Protein AF-A0A7J7PLS5-F1 (afdb_monomer_lite)

Sequence (201 aa):
MAAREERHALPLGRAGAALSVPSILVGKEYRGLTLLMQRGYVFPALETLVVAAAAVVLPSYEPGMAGPLRQQPVVRKALEVARLLSYVEAADGYS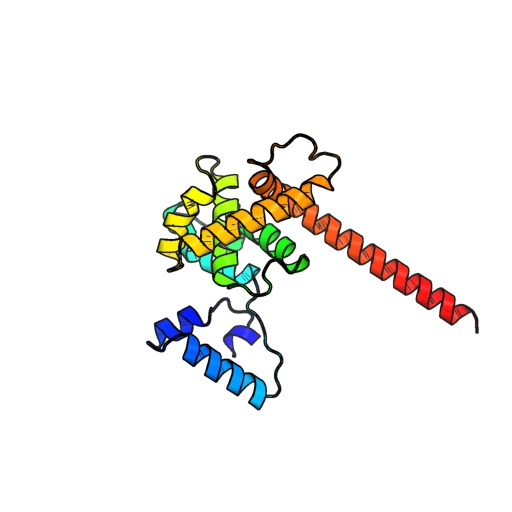PAVAAAAILCMCLSEQYKDAKPSTYAYQVAALLQHSRDAVQQHIHRYEVMLGGMLEMLPFAGGVGSSAAGVEGVRHAGVLVKLHELARAAEEAKKEQEQRLQHGRL

Structure (mmCIF, N/CA/C/O backbone):
data_AF-A0A7J7PLS5-F1
#
_entry.id   AF-A0A7J7PLS5-F1
#
loop_
_atom_site.group_PDB
_atom_site.id
_atom_site.type_symbol
_atom_site.label_atom_id
_atom_site.label_alt_id
_atom_site.label_comp_id
_atom_site.label_asym_id
_atom_site.label_entity_id
_atom_site.label_seq_id
_atom_site.pdbx_PDB_ins_code
_atom_site.Cartn_x
_atom_site.Cartn_y
_atom_site.Cartn_z
_atom_site.occupancy
_atom_site.B_iso_or_equiv
_atom_site.auth_seq_id
_atom_site.auth_comp_id
_atom_site.auth_asym_id
_atom_site.auth_atom_id
_atom_site.pdbx_PDB_model_num
ATOM 1 N N . MET A 1 1 ? -13.888 -2.716 -16.697 1.00 75.94 1 MET A N 1
ATOM 2 C CA . MET A 1 1 ? -15.203 -3.045 -16.109 1.00 75.94 1 MET A CA 1
ATOM 3 C C . MET A 1 1 ? -15.140 -4.432 -15.487 1.00 75.94 1 MET A C 1
ATOM 5 O O . MET A 1 1 ? -14.988 -4.476 -14.279 1.00 75.94 1 MET A O 1
ATOM 9 N N . ALA A 1 2 ? -15.059 -5.514 -16.273 1.00 81.38 2 ALA A N 1
ATOM 10 C CA . ALA A 1 2 ? -14.910 -6.890 -15.761 1.00 81.38 2 ALA A CA 1
ATOM 11 C C . ALA A 1 2 ? -13.768 -7.053 -14.736 1.00 81.38 2 ALA A C 1
ATOM 13 O O . ALA A 1 2 ? -13.986 -7.482 -13.611 1.00 81.38 2 ALA A O 1
ATOM 14 N N . ALA A 1 3 ? -12.574 -6.540 -15.054 1.00 80.69 3 ALA A N 1
ATOM 15 C CA . ALA A 1 3 ? -11.443 -6.539 -14.122 1.00 80.69 3 ALA A CA 1
ATOM 16 C C . ALA A 1 3 ? -11.749 -5.865 -12.763 1.00 80.69 3 ALA A C 1
ATOM 18 O O . ALA A 1 3 ? -11.145 -6.204 -11.758 1.00 80.69 3 ALA A O 1
ATOM 19 N N . ARG A 1 4 ? -12.671 -4.897 -12.687 1.00 77.56 4 ARG A N 1
ATOM 20 C CA . ARG A 1 4 ? -13.073 -4.294 -11.403 1.00 77.56 4 ARG A CA 1
ATOM 21 C C . ARG A 1 4 ? -14.054 -5.173 -10.636 1.00 77.56 4 ARG A C 1
ATOM 23 O O . ARG A 1 4 ? -13.949 -5.235 -9.417 1.00 77.56 4 ARG A O 1
ATOM 30 N N . GLU A 1 5 ? -14.948 -5.862 -11.335 1.00 77.50 5 GLU A N 1
ATOM 31 C CA . GLU A 1 5 ? -15.893 -6.816 -10.740 1.00 77.50 5 GLU A CA 1
ATOM 32 C C . GLU A 1 5 ? -15.153 -7.999 -10.111 1.00 77.50 5 GLU A C 1
ATOM 34 O O . GLU A 1 5 ? -15.438 -8.386 -8.982 1.00 77.50 5 GLU A O 1
ATOM 39 N N . GLU A 1 6 ? -14.107 -8.478 -10.780 1.00 79.94 6 GLU A N 1
ATOM 40 C CA . GLU A 1 6 ? -13.221 -9.534 -10.279 1.00 79.94 6 GLU A CA 1
ATOM 41 C C . GLU A 1 6 ? -12.206 -9.042 -9.231 1.00 79.94 6 GLU A C 1
ATOM 43 O O . GLU A 1 6 ? -11.309 -9.780 -8.828 1.00 79.94 6 GLU A O 1
ATOM 48 N N . ARG A 1 7 ? -12.317 -7.784 -8.777 1.00 72.12 7 ARG A N 1
ATOM 49 C CA . ARG A 1 7 ? -11.384 -7.146 -7.828 1.00 72.12 7 ARG A CA 1
ATOM 50 C C . ARG A 1 7 ? -9.921 -7.194 -8.294 1.00 72.12 7 ARG A C 1
ATOM 52 O O . ARG A 1 7 ? -8.999 -7.278 -7.486 1.00 72.12 7 ARG A O 1
ATOM 59 N N . HIS A 1 8 ? -9.694 -7.105 -9.601 1.00 76.38 8 HIS A N 1
ATOM 60 C CA . HIS A 1 8 ? -8.370 -7.104 -10.209 1.00 76.38 8 HIS A CA 1
ATOM 61 C C . HIS A 1 8 ? -7.685 -5.730 -10.101 1.00 76.38 8 HIS A C 1
ATOM 63 O O . HIS A 1 8 ? -8.286 -4.660 -10.267 1.00 76.38 8 HIS A O 1
ATOM 69 N N . ALA A 1 9 ? -6.365 -5.762 -9.917 1.00 73.94 9 ALA A N 1
ATOM 70 C CA . ALA A 1 9 ? -5.500 -4.607 -9.678 1.00 73.94 9 ALA A CA 1
ATOM 71 C C . ALA A 1 9 ? -5.151 -3.779 -10.927 1.00 73.94 9 ALA A C 1
ATOM 73 O O . ALA A 1 9 ? -4.095 -3.162 -10.960 1.00 73.94 9 ALA A O 1
ATOM 74 N N . LEU A 1 10 ? -5.954 -3.782 -11.994 1.00 80.06 10 LEU A N 1
ATOM 75 C CA . LEU A 1 10 ? -5.564 -3.102 -13.240 1.00 80.06 10 LEU A CA 1
ATOM 76 C C . LEU A 1 10 ? -5.810 -1.583 -13.132 1.00 80.06 10 LEU A C 1
ATOM 78 O O . LEU A 1 10 ? -6.976 -1.181 -13.135 1.00 80.06 10 LEU A O 1
ATOM 82 N N . PRO A 1 11 ? -4.801 -0.697 -13.032 1.00 79.69 11 PRO A N 1
ATOM 83 C CA . PRO A 1 11 ? -5.056 0.741 -13.054 1.00 79.69 11 PRO A CA 1
ATOM 84 C C . PRO A 1 11 ? -5.433 1.189 -14.474 1.00 79.69 11 PRO A C 1
ATOM 86 O O . PRO A 1 11 ? -4.911 0.665 -15.459 1.00 79.69 11 PRO A O 1
ATOM 89 N N . LEU A 1 12 ? -6.308 2.197 -14.587 1.00 82.19 12 LEU A N 1
ATOM 90 C CA . LEU A 1 12 ? -6.744 2.725 -15.891 1.00 82.19 12 LEU A CA 1
ATOM 91 C C . LEU A 1 12 ? -5.564 3.252 -16.722 1.00 82.19 12 LEU A C 1
ATOM 93 O O . LEU A 1 12 ? -5.560 3.103 -17.938 1.00 82.19 12 LEU A O 1
ATOM 97 N N . GLY A 1 13 ? -4.531 3.792 -16.065 1.00 79.44 13 GLY A N 1
ATOM 98 C CA . GLY A 1 13 ? -3.298 4.221 -16.727 1.00 79.44 13 GLY A CA 1
ATOM 99 C C . GLY A 1 13 ? -2.574 3.086 -17.457 1.00 79.44 13 GLY A C 1
ATOM 100 O O . GLY A 1 13 ? -2.183 3.266 -18.605 1.00 79.44 13 GLY A O 1
ATOM 101 N N . ARG A 1 14 ? -2.467 1.895 -16.845 1.00 79.31 14 ARG A N 1
ATOM 102 C CA . ARG A 1 14 ? -1.863 0.724 -17.511 1.00 79.31 14 ARG A CA 1
ATOM 103 C C . ARG A 1 14 ? -2.747 0.177 -18.623 1.00 79.31 14 ARG A C 1
ATOM 105 O O . ARG A 1 14 ? -2.221 -0.235 -19.648 1.00 79.31 14 ARG A O 1
ATOM 112 N N . ALA A 1 15 ? -4.068 0.195 -18.441 1.00 82.56 15 ALA A N 1
ATOM 113 C CA . ALA A 1 15 ? -4.996 -0.194 -19.501 1.00 82.56 15 ALA A CA 1
ATOM 114 C C . ALA A 1 15 ? -4.856 0.721 -20.731 1.00 82.56 15 ALA A C 1
ATOM 116 O O . ALA A 1 15 ? -4.784 0.228 -21.850 1.00 82.56 15 ALA A O 1
ATOM 117 N N . GLY A 1 16 ? -4.744 2.037 -20.519 1.00 84.50 16 GLY A N 1
ATOM 118 C CA . GLY A 1 16 ? -4.472 2.997 -21.591 1.00 84.50 16 GLY A CA 1
ATOM 119 C C . GLY A 1 16 ? -3.126 2.760 -22.264 1.00 84.50 16 GLY A C 1
ATOM 120 O O . GLY A 1 16 ? -3.078 2.652 -23.484 1.00 84.50 16 GLY A O 1
ATOM 121 N N . ALA A 1 17 ? -2.055 2.580 -21.486 1.00 84.31 17 ALA A N 1
ATOM 122 C CA . ALA A 1 17 ? -0.726 2.293 -22.026 1.00 84.31 17 ALA A CA 1
ATOM 123 C C . ALA A 1 17 ? -0.700 1.018 -22.891 1.00 84.31 17 ALA A C 1
ATOM 125 O O . ALA A 1 17 ? -0.167 1.045 -23.994 1.00 84.31 17 ALA A O 1
ATOM 126 N N . ALA A 1 18 ? -1.332 -0.069 -22.435 1.00 85.25 18 ALA A N 1
ATOM 127 C CA . ALA A 1 18 ? -1.417 -1.324 -23.188 1.00 85.25 18 ALA A CA 1
ATOM 128 C C . ALA A 1 18 ? -2.168 -1.178 -24.523 1.00 85.25 18 ALA A C 1
ATOM 130 O O . ALA A 1 18 ? -1.867 -1.881 -25.482 1.00 85.25 18 ALA A O 1
ATOM 131 N N . LEU A 1 19 ? -3.129 -0.254 -24.589 1.00 86.94 19 LEU A N 1
ATOM 132 C CA . LEU A 1 19 ? -3.909 0.040 -25.791 1.00 86.94 19 LEU A CA 1
ATOM 133 C C . LEU A 1 19 ? -3.337 1.209 -26.603 1.00 86.94 19 LEU A C 1
ATOM 135 O O . LEU A 1 19 ? -3.915 1.574 -27.621 1.00 86.94 19 LEU A O 1
ATOM 139 N N . SER A 1 20 ? -2.226 1.812 -26.165 1.00 90.12 20 SER A N 1
ATOM 140 C CA . SER A 1 20 ? -1.679 3.047 -26.746 1.00 90.12 20 SER A CA 1
ATOM 141 C C . SER A 1 20 ? -2.695 4.202 -26.791 1.00 90.12 20 SER A C 1
ATOM 143 O O . SER A 1 20 ? -2.666 5.049 -27.681 1.00 90.12 20 SER A O 1
ATOM 145 N N . VAL A 1 21 ? -3.596 4.254 -25.804 1.00 90.69 21 VAL A N 1
ATOM 146 C CA . VAL A 1 21 ? -4.619 5.295 -25.645 1.00 90.69 21 VAL A CA 1
ATOM 147 C C . VAL A 1 21 ? -4.290 6.164 -24.425 1.00 90.69 21 VAL A C 1
ATOM 149 O O . VAL A 1 21 ? -3.991 5.629 -23.352 1.00 90.69 21 VAL A O 1
ATOM 152 N N . PRO A 1 22 ? -4.402 7.503 -24.526 1.00 87.19 22 PRO A N 1
ATOM 153 C CA . PRO A 1 22 ? -4.279 8.392 -23.377 1.00 87.19 22 PRO A CA 1
ATOM 154 C C . PRO A 1 22 ? -5.201 7.985 -22.219 1.00 87.19 22 PRO A C 1
ATOM 156 O O . PRO A 1 22 ? -6.410 7.813 -22.389 1.00 87.19 22 PRO A O 1
ATOM 159 N N . SER A 1 23 ? -4.646 7.890 -21.010 1.00 83.69 23 SER A N 1
ATOM 160 C CA . SER A 1 23 ? -5.364 7.444 -19.805 1.00 83.69 23 SER A CA 1
ATOM 161 C C . SER A 1 23 ? -6.600 8.291 -19.473 1.00 83.69 23 SER A C 1
ATOM 163 O O . SER A 1 23 ? -7.588 7.767 -18.961 1.00 83.69 23 SER A O 1
ATOM 165 N N . ILE A 1 24 ? -6.574 9.582 -19.813 1.00 86.62 24 ILE A N 1
ATOM 166 C CA . ILE A 1 24 ? -7.704 10.510 -19.661 1.00 86.62 24 ILE A CA 1
ATOM 167 C C . ILE A 1 24 ? -8.893 10.083 -20.526 1.00 86.62 24 ILE A C 1
ATOM 169 O O . ILE A 1 24 ? -10.029 10.109 -20.054 1.00 86.62 24 ILE A O 1
ATOM 173 N N . LEU A 1 25 ? -8.646 9.651 -21.766 1.00 88.44 25 LEU A N 1
ATOM 174 C CA . LEU A 1 25 ? -9.705 9.172 -22.655 1.00 88.44 25 LEU A CA 1
ATOM 175 C C . LEU A 1 25 ? -10.285 7.861 -22.135 1.00 88.44 25 LEU A C 1
ATOM 177 O O . LEU A 1 25 ? -11.500 7.733 -22.038 1.00 88.44 25 LEU A O 1
ATOM 181 N N . VAL A 1 26 ? -9.432 6.939 -21.679 1.00 87.81 26 VAL A N 1
ATOM 182 C CA . VAL A 1 26 ? -9.889 5.701 -21.029 1.00 87.81 26 VAL A CA 1
ATOM 183 C C . VAL A 1 26 ? -10.767 6.010 -19.814 1.00 87.81 26 VAL A C 1
ATOM 185 O O . VAL A 1 26 ? -11.811 5.390 -19.640 1.00 87.81 26 VAL A O 1
ATOM 188 N N . GLY A 1 27 ? -10.386 6.989 -18.989 1.00 86.75 27 GLY A N 1
ATOM 189 C CA . GLY A 1 27 ? -11.183 7.430 -17.843 1.00 86.75 27 GLY A CA 1
ATOM 190 C C . GLY A 1 27 ? -12.524 8.051 -18.240 1.00 86.75 27 GLY A C 1
ATOM 191 O O . GLY A 1 27 ? -13.544 7.749 -17.618 1.00 86.75 27 GLY A O 1
ATOM 192 N N . LYS A 1 28 ? -12.542 8.877 -19.293 1.00 89.56 28 LYS A N 1
ATOM 193 C CA . LYS A 1 28 ? -13.763 9.483 -19.841 1.00 89.56 28 LYS A CA 1
ATOM 194 C C . LYS A 1 28 ? -14.740 8.413 -20.329 1.00 89.56 28 LYS A C 1
ATOM 196 O O . LYS A 1 28 ? -15.891 8.415 -19.898 1.00 89.56 28 LYS A O 1
ATOM 201 N N . GLU A 1 29 ? -14.272 7.480 -21.154 1.00 89.75 29 GLU A N 1
ATOM 202 C CA . GLU A 1 29 ? -15.106 6.397 -21.687 1.00 89.75 29 GLU A CA 1
ATOM 203 C C . GLU A 1 29 ? -15.556 5.437 -20.582 1.00 89.75 29 GLU A C 1
ATOM 205 O O . GLU A 1 29 ? -16.716 5.033 -20.532 1.00 89.75 29 GLU A O 1
ATOM 210 N N . TYR A 1 30 ? -14.681 5.139 -19.618 1.00 87.12 30 TYR A N 1
ATOM 211 C CA . TYR A 1 30 ? -15.037 4.333 -18.453 1.00 87.12 30 TYR A CA 1
ATOM 212 C C . TYR A 1 30 ? -16.154 4.981 -17.626 1.00 87.12 30 TYR A C 1
ATOM 214 O O . TYR A 1 30 ? -17.111 4.306 -17.238 1.00 87.12 30 TYR A O 1
ATOM 222 N N . ARG A 1 31 ? -16.072 6.295 -17.383 1.00 86.00 31 ARG A N 1
ATOM 223 C CA . ARG A 1 31 ? -17.130 7.051 -16.702 1.00 86.00 31 ARG A CA 1
ATOM 224 C C . ARG A 1 31 ? -18.428 7.035 -17.508 1.00 86.00 31 ARG A C 1
ATOM 226 O O . ARG A 1 31 ? -19.480 6.791 -16.925 1.00 86.00 31 ARG A O 1
ATOM 233 N N . GLY A 1 32 ? -18.354 7.261 -18.821 1.00 87.19 32 GLY A N 1
ATOM 234 C CA . GLY A 1 32 ? -19.511 7.208 -19.717 1.00 87.19 32 GLY A CA 1
ATOM 235 C C . GLY A 1 32 ? -20.230 5.860 -19.649 1.00 87.19 32 GLY A C 1
ATOM 236 O O . GLY A 1 32 ? -21.428 5.811 -19.389 1.00 87.19 32 GLY A O 1
ATOM 237 N N . LEU A 1 33 ? -19.482 4.761 -19.766 1.00 87.31 33 LEU A N 1
ATOM 238 C CA . LEU A 1 33 ? -20.014 3.399 -19.657 1.00 87.31 33 LEU A CA 1
ATOM 239 C C . LEU A 1 33 ? -20.622 3.108 -18.281 1.00 87.31 33 LEU A C 1
ATOM 241 O O . LEU A 1 33 ? -21.676 2.486 -18.192 1.00 87.31 33 LEU A O 1
ATOM 245 N N . THR A 1 34 ? -19.983 3.574 -17.207 1.00 86.56 34 THR A N 1
ATOM 246 C CA . THR A 1 34 ? -20.481 3.381 -15.836 1.00 86.56 34 THR A CA 1
ATOM 247 C C . THR A 1 34 ? -21.844 4.056 -15.640 1.00 86.56 34 THR A C 1
ATOM 249 O O . THR A 1 34 ? -22.752 3.447 -15.076 1.00 86.56 34 THR A O 1
ATOM 252 N N . LEU A 1 35 ? -22.010 5.275 -16.171 1.00 87.88 35 LEU A N 1
ATOM 253 C CA . LEU A 1 35 ? -23.279 6.009 -16.146 1.00 87.88 35 LEU A CA 1
ATOM 254 C C . LEU A 1 35 ? -24.352 5.337 -17.010 1.00 87.88 35 LEU A C 1
ATOM 256 O O . LEU A 1 35 ? -25.476 5.158 -16.549 1.00 87.88 35 LEU A O 1
ATOM 260 N N . LEU A 1 36 ? -24.002 4.925 -18.232 1.00 91.56 36 LEU A N 1
ATOM 261 C CA . LEU A 1 36 ? -24.925 4.245 -19.148 1.00 91.56 36 LEU A CA 1
ATOM 262 C C . LEU A 1 36 ? -25.452 2.929 -18.569 1.00 91.56 36 LEU A C 1
ATOM 264 O O . LEU A 1 36 ? -26.622 2.605 -18.731 1.00 91.56 36 LEU A O 1
ATOM 268 N N . MET A 1 37 ? -24.598 2.187 -17.866 1.00 88.50 37 MET A N 1
ATOM 269 C CA . MET A 1 37 ? -24.966 0.917 -17.241 1.00 88.50 37 MET A CA 1
ATOM 270 C C . MET A 1 37 ? -25.618 1.082 -15.859 1.00 88.50 37 MET A C 1
ATOM 272 O O . MET A 1 37 ? -25.912 0.072 -15.227 1.00 88.50 37 MET A O 1
ATOM 276 N N . GLN A 1 38 ? -25.814 2.319 -15.375 1.00 85.50 38 GLN A N 1
ATOM 277 C CA . GLN A 1 38 ? -26.314 2.631 -14.026 1.00 85.50 38 GLN A CA 1
ATOM 278 C C . GLN A 1 38 ? -25.550 1.899 -12.913 1.00 85.50 38 GLN A C 1
ATOM 280 O O . GLN A 1 38 ? -26.117 1.443 -11.921 1.00 85.50 38 GLN A O 1
ATOM 285 N N . ARG A 1 39 ? -24.235 1.755 -13.084 1.00 80.12 39 ARG A N 1
ATOM 286 C CA . ARG A 1 39 ? -23.383 1.055 -12.123 1.00 80.12 39 ARG A CA 1
ATOM 287 C C . ARG A 1 39 ? -22.697 2.046 -11.196 1.00 80.12 39 ARG A C 1
ATOM 289 O O . ARG A 1 39 ? -22.332 3.147 -11.598 1.00 80.12 39 ARG A O 1
ATOM 296 N N . GLY A 1 40 ? -22.483 1.630 -9.951 1.00 74.19 40 GLY A N 1
ATOM 297 C CA . GLY A 1 40 ? -21.609 2.352 -9.033 1.00 74.19 40 GLY A CA 1
ATOM 298 C C . GLY A 1 40 ? -20.165 2.328 -9.534 1.00 74.19 40 GLY A C 1
ATOM 299 O O . GLY A 1 40 ? -19.700 1.326 -10.085 1.00 74.19 40 GLY A O 1
ATOM 300 N N . TYR A 1 41 ? -19.441 3.428 -9.340 1.00 71.50 41 TYR A N 1
ATOM 301 C CA . TYR A 1 41 ? -18.015 3.455 -9.636 1.00 71.50 41 TYR A CA 1
ATOM 302 C C . TYR A 1 41 ? -17.266 2.578 -8.625 1.00 71.50 41 TYR A C 1
ATOM 304 O O . TYR A 1 41 ? -17.243 2.869 -7.432 1.00 71.50 41 TYR A O 1
ATOM 312 N N . VAL A 1 42 ? -16.634 1.506 -9.106 1.00 74.00 42 VAL A N 1
ATOM 313 C CA . VAL A 1 42 ? -15.821 0.614 -8.270 1.00 74.00 42 VAL A CA 1
ATOM 314 C C . VAL A 1 42 ? -14.355 1.033 -8.354 1.00 74.00 42 VAL A C 1
ATOM 316 O O . VAL A 1 42 ? -13.705 0.888 -9.397 1.00 74.00 42 VAL A O 1
ATOM 319 N N . PHE A 1 43 ? -13.822 1.547 -7.247 1.00 72.81 43 PHE A N 1
ATOM 320 C CA . PHE A 1 43 ? -12.395 1.825 -7.110 1.00 72.81 43 PHE A CA 1
ATOM 321 C C . PHE A 1 43 ? -11.605 0.509 -7.013 1.00 72.81 43 PHE A C 1
ATOM 323 O O . PHE A 1 43 ? -12.089 -0.460 -6.423 1.00 72.81 43 PHE A O 1
ATOM 330 N N . PRO A 1 44 ? -10.389 0.431 -7.586 1.00 75.94 44 PRO A N 1
ATOM 331 C CA . PRO A 1 44 ? -9.501 -0.685 -7.286 1.00 75.94 44 PRO A CA 1
ATOM 332 C C . PRO A 1 44 ? -9.201 -0.712 -5.786 1.00 75.94 44 PRO A C 1
ATOM 334 O O . PRO A 1 44 ? -8.815 0.312 -5.223 1.00 75.94 44 PRO A O 1
ATOM 337 N N . ALA A 1 45 ? -9.326 -1.880 -5.159 1.00 80.25 45 ALA A N 1
ATOM 338 C CA . ALA A 1 45 ? -8.917 -2.041 -3.772 1.00 80.25 45 ALA A CA 1
ATOM 339 C C . ALA A 1 45 ? -7.406 -1.793 -3.645 1.00 80.25 45 ALA A C 1
ATOM 341 O O . ALA A 1 45 ? -6.600 -2.338 -4.410 1.00 80.25 45 ALA A O 1
ATOM 342 N N . LEU A 1 46 ? -7.029 -0.964 -2.670 1.00 86.06 46 LEU A N 1
ATOM 343 C CA . LEU A 1 46 ? -5.641 -0.563 -2.437 1.00 86.06 46 LEU A CA 1
ATOM 344 C C . LEU A 1 46 ? -4.744 -1.777 -2.170 1.00 86.06 46 LEU A C 1
ATOM 346 O O . LEU A 1 46 ? -3.646 -1.866 -2.710 1.00 86.06 46 LEU A O 1
ATOM 350 N N . GLU A 1 47 ? -5.259 -2.761 -1.433 1.00 88.25 47 GLU A N 1
ATOM 351 C CA . GLU A 1 47 ? -4.604 -4.047 -1.187 1.00 88.25 47 GLU A CA 1
ATOM 352 C C . GLU A 1 47 ? -4.193 -4.757 -2.484 1.00 88.25 47 GLU A C 1
ATOM 354 O O . GLU A 1 47 ? -3.069 -5.241 -2.617 1.00 88.25 47 GLU A O 1
ATOM 359 N N . THR A 1 48 ? -5.082 -4.805 -3.479 1.00 87.69 48 THR A N 1
ATOM 360 C CA . THR A 1 48 ? -4.789 -5.487 -4.743 1.00 87.69 48 THR A CA 1
ATOM 361 C C . THR A 1 48 ? -3.727 -4.731 -5.538 1.00 87.69 48 THR A C 1
ATOM 363 O O . THR A 1 48 ? -2.860 -5.352 -6.152 1.00 87.69 48 THR A O 1
ATOM 366 N N . LEU A 1 49 ? -3.754 -3.395 -5.495 1.00 89.31 49 LEU A N 1
ATOM 367 C CA . LEU A 1 49 ? -2.733 -2.553 -6.121 1.00 89.31 49 LEU A CA 1
ATOM 368 C C . LEU A 1 49 ? -1.366 -2.705 -5.451 1.00 89.31 49 LEU A C 1
ATOM 370 O O . LEU A 1 49 ? -0.365 -2.769 -6.158 1.00 89.31 49 LEU A O 1
ATOM 374 N N . VAL A 1 50 ? -1.320 -2.832 -4.123 1.00 92.38 50 VAL A N 1
ATOM 375 C CA . VAL A 1 50 ? -0.088 -3.122 -3.375 1.00 92.38 50 VAL A CA 1
ATOM 376 C C . VAL A 1 50 ? 0.513 -4.451 -3.818 1.00 92.38 50 VAL A C 1
ATOM 378 O O . VAL A 1 50 ? 1.699 -4.507 -4.124 1.00 92.38 50 VAL A O 1
ATOM 381 N N . VAL A 1 51 ? -0.298 -5.506 -3.936 1.00 91.81 51 VAL A N 1
ATOM 382 C CA . VAL A 1 51 ? 0.178 -6.817 -4.415 1.00 91.81 51 VAL A CA 1
ATOM 383 C C . VAL A 1 51 ? 0.711 -6.720 -5.848 1.00 91.81 51 VAL A C 1
ATOM 385 O O . VAL A 1 51 ? 1.778 -7.250 -6.146 1.00 91.81 51 VAL A O 1
ATOM 388 N N . ALA A 1 52 ? 0.009 -6.014 -6.736 1.00 89.31 52 ALA A N 1
ATOM 389 C CA . ALA A 1 52 ? 0.447 -5.841 -8.120 1.00 89.31 52 ALA A CA 1
ATOM 390 C C . ALA A 1 52 ? 1.721 -4.994 -8.250 1.00 89.31 52 ALA A C 1
ATOM 392 O O . ALA A 1 52 ? 2.539 -5.247 -9.132 1.00 89.31 52 ALA A O 1
ATOM 393 N N . ALA A 1 53 ? 1.900 -3.995 -7.387 1.00 91.44 53 ALA A N 1
ATOM 394 C CA . ALA A 1 53 ? 3.118 -3.202 -7.338 1.00 91.44 53 ALA A CA 1
ATOM 395 C C . ALA A 1 53 ? 4.286 -4.020 -6.759 1.00 91.44 53 ALA A C 1
ATOM 397 O O . ALA A 1 53 ? 5.372 -4.028 -7.334 1.00 91.44 53 ALA A O 1
ATOM 398 N N . ALA A 1 54 ? 4.047 -4.799 -5.701 1.00 92.00 54 ALA A N 1
ATOM 399 C CA . ALA A 1 54 ? 5.044 -5.677 -5.093 1.00 92.00 54 ALA A CA 1
ATOM 400 C C . ALA A 1 54 ? 5.569 -6.733 -6.074 1.00 92.00 54 ALA A C 1
ATOM 402 O O . ALA A 1 54 ? 6.764 -7.005 -6.087 1.00 92.00 54 ALA A O 1
ATOM 403 N N . ALA A 1 55 ? 4.703 -7.273 -6.938 1.00 90.75 55 ALA A N 1
ATOM 404 C CA . ALA A 1 55 ? 5.089 -8.229 -7.977 1.00 90.75 55 ALA A CA 1
ATOM 405 C C . ALA A 1 55 ? 6.144 -7.673 -8.949 1.00 90.75 55 ALA A C 1
ATOM 407 O O . ALA A 1 55 ? 6.943 -8.433 -9.484 1.00 90.75 55 ALA A O 1
ATOM 408 N N . VAL A 1 56 ? 6.137 -6.357 -9.185 1.00 90.94 56 VAL A N 1
ATOM 409 C CA . VAL A 1 56 ? 7.104 -5.681 -10.063 1.00 90.94 56 VAL A CA 1
ATOM 410 C C . VAL A 1 56 ? 8.355 -5.268 -9.290 1.00 90.94 56 VAL A C 1
ATOM 412 O O . VAL A 1 56 ? 9.458 -5.344 -9.817 1.00 90.94 56 VAL A O 1
ATOM 415 N N . VAL A 1 57 ? 8.181 -4.820 -8.047 1.00 92.25 57 VAL A N 1
ATOM 416 C CA . VAL A 1 57 ? 9.236 -4.185 -7.250 1.00 92.25 57 VAL A CA 1
ATOM 417 C C . VAL A 1 57 ? 10.117 -5.210 -6.534 1.00 92.25 57 VAL A C 1
ATOM 419 O O . VAL A 1 57 ? 11.338 -5.109 -6.589 1.00 92.25 57 VAL A O 1
ATOM 422 N N . LEU A 1 58 ? 9.525 -6.210 -5.876 1.00 90.44 58 LEU A N 1
ATOM 423 C CA . LEU A 1 58 ? 10.264 -7.139 -5.014 1.00 90.44 58 LEU A CA 1
ATOM 424 C C . LEU A 1 58 ? 11.321 -7.988 -5.727 1.00 90.44 58 LEU A C 1
ATOM 426 O O . LEU A 1 58 ? 12.370 -8.184 -5.119 1.00 90.44 58 LEU A O 1
ATOM 430 N N . PRO A 1 59 ? 11.153 -8.424 -6.991 1.00 90.19 59 PRO A N 1
ATOM 431 C CA . PRO A 1 59 ? 12.220 -9.134 -7.698 1.00 90.19 59 PRO A CA 1
ATOM 432 C C . PRO A 1 59 ? 13.546 -8.361 -7.787 1.00 90.19 59 PRO A C 1
ATOM 434 O O . PRO A 1 59 ? 14.598 -8.982 -7.912 1.00 90.19 59 PRO A O 1
ATOM 437 N N . SER A 1 60 ? 13.517 -7.024 -7.715 1.00 88.38 60 SER A N 1
ATOM 438 C CA . SER A 1 60 ? 14.726 -6.189 -7.705 1.00 88.38 60 SER A CA 1
ATOM 439 C C . SER A 1 60 ? 15.429 -6.127 -6.343 1.00 88.38 60 SER A C 1
ATOM 441 O O . SER A 1 60 ? 16.614 -5.810 -6.308 1.00 88.38 60 SER A O 1
ATOM 443 N N . TYR A 1 61 ? 14.728 -6.422 -5.244 1.00 85.56 61 TYR A N 1
ATOM 444 C CA . TYR A 1 61 ? 15.271 -6.387 -3.876 1.00 85.56 61 TYR A CA 1
ATOM 445 C C . TYR A 1 61 ? 15.555 -7.790 -3.323 1.00 85.56 61 TYR A C 1
ATOM 447 O O . TYR A 1 61 ? 16.516 -7.980 -2.585 1.00 85.56 61 TYR A O 1
ATOM 455 N N . GLU A 1 62 ? 14.758 -8.783 -3.718 1.00 85.31 62 GLU A N 1
ATOM 456 C CA . GLU A 1 62 ? 14.884 -10.186 -3.312 1.00 85.31 62 GLU A CA 1
ATOM 457 C C . GLU A 1 62 ? 14.920 -11.095 -4.550 1.00 85.31 62 GLU A C 1
ATOM 459 O O . GLU A 1 62 ? 13.931 -11.765 -4.881 1.00 85.31 62 GLU A O 1
ATOM 464 N N . PRO A 1 63 ? 16.055 -11.130 -5.275 1.00 77.88 63 PRO A N 1
ATOM 465 C CA . PRO A 1 63 ? 16.213 -12.036 -6.400 1.00 77.88 63 PRO A CA 1
ATOM 466 C C . PRO A 1 63 ? 16.195 -13.486 -5.893 1.00 77.88 63 PRO A C 1
ATOM 468 O O . PRO A 1 63 ? 16.979 -13.865 -5.027 1.00 77.88 63 PRO A O 1
ATOM 471 N N . GLY A 1 64 ? 15.291 -14.307 -6.431 1.00 76.00 64 GLY A N 1
ATOM 472 C CA . GLY A 1 64 ? 15.140 -15.710 -6.018 1.00 76.00 64 GLY A CA 1
ATOM 473 C C . GLY A 1 64 ? 14.111 -15.953 -4.912 1.00 76.00 64 GLY A C 1
ATOM 474 O O . GLY A 1 64 ? 14.080 -17.041 -4.340 1.00 76.00 64 GLY A O 1
ATOM 475 N N . MET A 1 65 ? 13.250 -14.972 -4.630 1.00 78.31 65 MET A N 1
ATOM 476 C CA . MET A 1 65 ? 12.081 -15.149 -3.771 1.00 78.31 65 MET A CA 1
ATOM 477 C C . MET A 1 65 ? 11.292 -16.420 -4.139 1.00 78.31 65 MET A C 1
ATOM 479 O O . MET A 1 65 ? 10.828 -16.581 -5.269 1.00 78.31 65 MET A O 1
ATOM 483 N N . ALA A 1 66 ? 11.096 -17.296 -3.152 1.00 72.25 66 ALA A N 1
ATOM 484 C CA . ALA A 1 66 ? 10.270 -18.491 -3.265 1.00 72.25 66 ALA A CA 1
ATOM 485 C C . ALA A 1 66 ? 8.954 -18.322 -2.488 1.00 72.25 66 ALA A C 1
ATOM 487 O O . ALA A 1 66 ? 8.911 -17.700 -1.425 1.00 72.25 66 ALA A O 1
ATOM 488 N N . GLY A 1 67 ? 7.880 -18.916 -3.007 1.00 81.94 67 GLY A N 1
ATOM 489 C CA . GLY A 1 67 ? 6.570 -18.943 -2.357 1.00 81.94 67 GLY A CA 1
ATOM 490 C C . GLY A 1 67 ? 5.618 -17.804 -2.755 1.00 81.94 67 GLY A C 1
ATOM 491 O O . GLY A 1 67 ? 5.939 -16.963 -3.597 1.00 81.94 67 GLY A O 1
ATOM 492 N N . PRO A 1 68 ? 4.396 -17.787 -2.192 1.00 87.12 68 PRO A N 1
ATOM 493 C CA . PRO A 1 68 ? 3.354 -16.849 -2.592 1.00 87.12 68 PRO A CA 1
ATOM 494 C C . PRO A 1 68 ? 3.703 -15.406 -2.214 1.00 87.12 68 PRO A C 1
ATOM 496 O O . PRO A 1 68 ? 3.969 -15.109 -1.05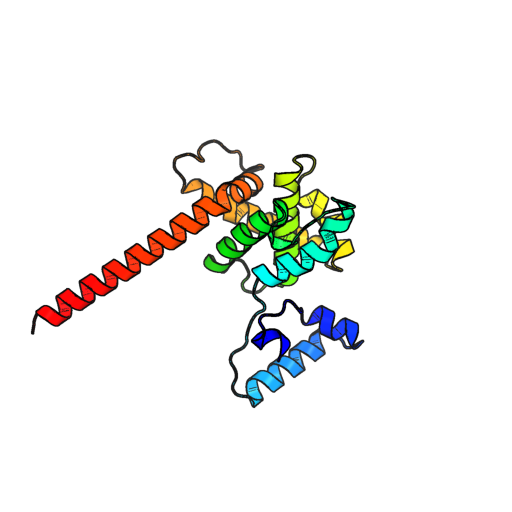3 1.00 87.12 68 PRO A O 1
ATOM 499 N N . LEU A 1 69 ? 3.577 -14.478 -3.166 1.00 87.75 69 LEU A N 1
ATOM 500 C CA . LEU A 1 69 ? 3.881 -13.053 -2.975 1.00 87.75 69 LEU A CA 1
ATOM 501 C C . LEU A 1 69 ? 3.182 -12.433 -1.751 1.00 87.75 69 LEU A C 1
ATOM 503 O O . LEU A 1 69 ? 3.771 -11.646 -1.022 1.00 87.75 69 LEU A O 1
ATOM 507 N N . ARG A 1 70 ? 1.929 -12.819 -1.482 1.00 87.81 70 ARG A N 1
ATOM 508 C CA . ARG A 1 70 ? 1.157 -12.321 -0.328 1.00 87.81 70 ARG A CA 1
ATOM 509 C C . ARG A 1 70 ? 1.703 -12.762 1.029 1.00 87.81 70 ARG A C 1
ATOM 511 O O . ARG A 1 70 ? 1.325 -12.173 2.033 1.00 87.81 70 ARG A O 1
ATOM 518 N N . GLN A 1 71 ? 2.521 -13.810 1.077 1.00 88.69 71 GLN A N 1
ATOM 519 C CA . GLN A 1 71 ? 3.109 -14.310 2.320 1.00 88.69 71 GLN A CA 1
ATOM 520 C C . GLN A 1 71 ? 4.424 -13.609 2.662 1.00 88.69 71 GLN A C 1
ATOM 522 O O . GLN A 1 71 ? 4.889 -13.728 3.795 1.00 88.69 71 GLN A O 1
ATOM 527 N N . GLN A 1 72 ? 4.979 -12.843 1.721 1.00 90.25 72 GLN A N 1
ATOM 528 C CA . GLN A 1 72 ? 6.225 -12.123 1.922 1.00 90.25 72 GLN A CA 1
ATOM 529 C C . GLN A 1 72 ? 6.073 -11.069 3.023 1.00 90.25 72 GLN A C 1
ATOM 531 O O . GLN A 1 72 ? 5.054 -10.366 3.032 1.00 90.25 72 GLN A O 1
ATOM 536 N N . PRO A 1 73 ? 7.052 -10.923 3.936 1.00 89.69 73 PRO A N 1
ATOM 537 C CA . PRO A 1 73 ? 6.949 -10.020 5.084 1.00 89.69 73 PRO A CA 1
ATOM 538 C C . PRO A 1 73 ? 6.570 -8.588 4.692 1.00 89.69 73 PRO A C 1
ATOM 540 O O . PRO A 1 73 ? 5.595 -8.045 5.217 1.00 89.69 73 PRO A O 1
ATOM 543 N N . VAL A 1 74 ? 7.257 -8.032 3.687 1.00 91.44 74 VAL A N 1
ATOM 544 C CA . VAL A 1 74 ? 7.001 -6.682 3.157 1.00 91.44 74 VAL A CA 1
ATOM 545 C C . VAL A 1 74 ? 5.571 -6.553 2.637 1.00 91.44 74 VAL A C 1
ATOM 547 O O . VAL A 1 74 ? 4.895 -5.567 2.915 1.00 91.44 74 VAL A O 1
ATOM 550 N N . VAL A 1 75 ? 5.077 -7.557 1.907 1.00 92.81 75 VAL A N 1
ATOM 551 C CA . VAL A 1 75 ? 3.732 -7.527 1.310 1.00 92.81 75 VAL A CA 1
ATOM 552 C C . VAL A 1 75 ? 2.660 -7.661 2.378 1.00 92.81 75 VAL A C 1
ATOM 554 O O . VAL A 1 75 ? 1.684 -6.919 2.347 1.00 92.81 75 VAL A O 1
ATOM 557 N N . ARG A 1 76 ? 2.836 -8.558 3.354 1.00 93.12 76 ARG A N 1
ATOM 558 C CA . ARG A 1 76 ? 1.906 -8.694 4.485 1.00 93.12 76 ARG A CA 1
ATOM 559 C C . ARG A 1 76 ? 1.780 -7.383 5.248 1.00 93.12 76 ARG A C 1
ATOM 561 O O . ARG A 1 76 ? 0.668 -6.943 5.521 1.00 93.12 76 ARG A O 1
ATOM 568 N N . LYS A 1 77 ? 2.913 -6.742 5.533 1.00 93.00 77 LYS A N 1
ATOM 569 C CA . LYS A 1 77 ? 2.950 -5.448 6.210 1.00 93.00 77 LYS A CA 1
ATOM 570 C C . LYS A 1 77 ? 2.291 -4.351 5.371 1.00 93.00 77 LYS A C 1
ATOM 572 O O . LYS A 1 77 ? 1.447 -3.615 5.872 1.00 93.00 77 LYS A O 1
ATOM 577 N N . ALA A 1 78 ? 2.588 -4.301 4.075 1.00 93.69 78 ALA A N 1
ATOM 578 C CA . ALA A 1 78 ? 1.976 -3.351 3.153 1.00 93.69 78 ALA A CA 1
ATOM 579 C C . ALA A 1 78 ? 0.454 -3.537 3.031 1.00 93.69 78 ALA A C 1
ATOM 581 O O . ALA A 1 78 ? -0.269 -2.554 2.887 1.00 93.69 78 ALA A O 1
ATOM 582 N N . LEU A 1 79 ? -0.050 -4.770 3.135 1.00 93.25 79 LEU A N 1
ATOM 583 C CA . LEU A 1 79 ? -1.486 -5.053 3.190 1.00 93.25 79 LEU A CA 1
ATOM 584 C C . LEU A 1 79 ? -2.127 -4.538 4.485 1.00 93.25 79 LEU A C 1
ATOM 586 O O . LEU A 1 79 ? -3.194 -3.934 4.420 1.00 93.25 79 LEU A O 1
ATOM 590 N N . GLU A 1 80 ? -1.478 -4.710 5.641 1.00 91.56 80 GLU A N 1
ATOM 591 C CA . GLU A 1 80 ? -1.948 -4.134 6.913 1.00 91.56 80 GLU A CA 1
ATOM 592 C C . GLU A 1 80 ? -2.049 -2.604 6.826 1.00 91.56 80 GLU A C 1
ATOM 594 O O . GLU A 1 80 ? -3.071 -2.026 7.196 1.00 91.56 80 GLU A O 1
ATOM 599 N N . VAL A 1 81 ? -1.022 -1.952 6.271 1.00 91.06 81 VAL A N 1
ATOM 600 C CA . VAL A 1 81 ? -0.995 -0.494 6.076 1.00 91.06 81 VAL A CA 1
ATOM 601 C C . VAL A 1 81 ? -2.055 -0.048 5.068 1.00 91.06 81 VAL A C 1
ATOM 603 O O . VAL A 1 81 ? -2.770 0.918 5.319 1.00 91.06 81 VAL A O 1
ATOM 606 N N . ALA A 1 82 ? -2.207 -0.753 3.944 1.00 90.56 82 ALA A N 1
ATOM 607 C CA . ALA A 1 82 ? -3.237 -0.450 2.951 1.00 90.56 82 ALA A CA 1
ATOM 608 C C . ALA A 1 82 ? -4.645 -0.534 3.545 1.00 90.56 82 ALA A C 1
ATOM 610 O O . ALA A 1 82 ? -5.482 0.327 3.275 1.00 90.56 82 ALA A O 1
ATOM 611 N N . ARG A 1 83 ? -4.893 -1.542 4.385 1.00 88.94 83 ARG A N 1
ATOM 612 C CA . ARG A 1 83 ? -6.165 -1.720 5.079 1.00 88.94 83 ARG A CA 1
ATOM 613 C C . ARG A 1 83 ? -6.422 -0.590 6.069 1.00 88.94 83 ARG A C 1
ATOM 615 O O . ARG A 1 83 ? -7.492 0.008 6.037 1.00 88.94 83 ARG A O 1
ATOM 622 N N . LEU A 1 84 ? -5.420 -0.226 6.868 1.00 86.88 84 LEU A N 1
ATOM 623 C CA . LEU A 1 84 ? -5.504 0.909 7.788 1.00 86.88 84 LEU A CA 1
ATOM 624 C C . LEU A 1 84 ? -5.826 2.220 7.058 1.00 86.88 84 LEU A C 1
ATOM 626 O O . LEU A 1 84 ? -6.754 2.930 7.430 1.00 86.88 84 LEU A O 1
ATOM 630 N N . LEU A 1 85 ? -5.093 2.518 5.984 1.00 84.06 85 LEU A N 1
ATOM 631 C CA . LEU A 1 85 ? -5.280 3.742 5.202 1.00 84.06 85 LEU A CA 1
ATOM 632 C C . LEU A 1 85 ? -6.617 3.767 4.453 1.00 84.06 85 LEU A C 1
ATOM 634 O O . LEU A 1 85 ? -7.151 4.848 4.209 1.00 84.06 85 LEU A O 1
ATOM 638 N N . SER A 1 86 ? -7.179 2.601 4.123 1.00 82.38 86 SER A N 1
ATOM 639 C CA . SER A 1 86 ? -8.521 2.514 3.540 1.00 82.38 86 SER A CA 1
ATOM 640 C C . SER A 1 86 ? -9.627 2.911 4.522 1.00 82.38 86 SER A C 1
ATOM 642 O O . SER A 1 86 ? -10.633 3.461 4.090 1.00 82.38 86 SER A O 1
ATOM 644 N N . TYR A 1 87 ? -9.432 2.703 5.830 1.00 77.19 87 TYR A N 1
ATOM 645 C CA . TYR A 1 87 ? -10.405 3.102 6.853 1.00 77.19 87 TYR A CA 1
ATOM 646 C C . TYR A 1 87 ? -10.405 4.601 7.145 1.00 77.19 87 TYR A C 1
ATOM 648 O O . TYR A 1 87 ? -11.394 5.128 7.639 1.00 77.19 87 TYR A O 1
ATOM 656 N N . VAL A 1 88 ? -9.302 5.287 6.855 1.00 71.25 88 VAL A N 1
ATOM 657 C CA . VAL A 1 88 ? -9.103 6.701 7.214 1.00 71.25 88 VAL A CA 1
ATOM 658 C C . VAL A 1 88 ? -9.356 7.608 5.999 1.00 71.25 88 VAL A C 1
ATOM 660 O O . VAL A 1 88 ? -9.001 8.780 6.007 1.00 71.25 88 VAL A O 1
ATOM 663 N N . GLU A 1 89 ? -9.922 7.054 4.916 1.00 65.62 89 GLU A N 1
ATOM 664 C CA . GLU A 1 89 ? -10.165 7.750 3.636 1.00 65.62 89 GLU A CA 1
ATOM 665 C C . GLU A 1 89 ? -8.905 8.464 3.103 1.00 65.62 89 GLU A C 1
ATOM 667 O O . GLU A 1 89 ? -8.936 9.400 2.306 1.00 65.62 89 GLU A O 1
ATOM 672 N N . ALA A 1 90 ? -7.729 7.982 3.510 1.00 58.59 90 ALA A N 1
ATOM 673 C CA . ALA A 1 90 ? -6.450 8.633 3.262 1.00 58.59 90 ALA A CA 1
ATOM 674 C C . ALA A 1 90 ? -6.060 8.652 1.771 1.00 58.59 90 ALA A C 1
ATOM 676 O O . ALA A 1 90 ? -5.128 9.357 1.371 1.00 58.59 90 ALA A O 1
ATOM 677 N N . ALA A 1 91 ? -6.745 7.852 0.951 1.00 56.81 91 ALA A N 1
ATOM 678 C CA . ALA A 1 91 ? -6.559 7.757 -0.491 1.00 56.81 91 ALA A CA 1
ATOM 679 C C . ALA A 1 91 ? -7.535 8.637 -1.300 1.00 56.81 91 ALA A C 1
ATOM 681 O O . ALA A 1 91 ? -7.396 8.703 -2.525 1.00 56.81 91 ALA A O 1
ATOM 682 N N . ASP A 1 92 ? -8.481 9.328 -0.656 1.00 61.97 92 ASP A N 1
ATOM 683 C CA . ASP A 1 92 ? -9.518 10.080 -1.362 1.00 61.97 92 ASP A CA 1
ATOM 684 C C . ASP A 1 92 ? -8.950 11.278 -2.121 1.00 61.97 92 ASP A C 1
ATOM 686 O O . ASP A 1 92 ? -8.176 12.082 -1.597 1.00 61.97 92 ASP A O 1
ATOM 690 N N . GLY A 1 93 ? -9.326 11.367 -3.399 1.00 64.25 93 GLY A N 1
ATOM 691 C CA . GLY A 1 93 ? -8.897 12.419 -4.322 1.00 64.25 93 GLY A CA 1
ATOM 692 C C . GLY A 1 93 ? -7.546 12.186 -5.010 1.00 64.25 93 GLY A C 1
ATOM 693 O O . GLY A 1 93 ? -7.176 12.980 -5.872 1.00 64.25 93 GLY A O 1
ATOM 694 N N . TYR A 1 94 ? -6.826 11.102 -4.698 1.00 74.44 94 TYR A N 1
ATOM 695 C CA . TYR A 1 94 ? -5.494 10.831 -5.253 1.00 74.44 94 TYR A CA 1
ATOM 696 C C . TYR A 1 94 ? -5.415 9.491 -5.990 1.00 74.44 94 TYR A C 1
ATOM 698 O O . TYR A 1 94 ? -6.301 8.644 -5.908 1.00 74.44 94 TYR A O 1
ATOM 706 N N . SER A 1 95 ? -4.336 9.290 -6.755 1.00 82.88 95 SER A N 1
ATOM 707 C CA . SER A 1 95 ? -4.147 8.060 -7.527 1.00 82.88 95 SER A CA 1
ATOM 708 C C . SER A 1 95 ? -3.876 6.867 -6.599 1.00 82.88 95 SER A C 1
ATOM 710 O O . SER A 1 95 ? -2.807 6.810 -5.982 1.00 82.88 95 SER A O 1
ATOM 712 N N . PRO A 1 96 ? -4.761 5.853 -6.546 1.00 84.88 96 PRO A N 1
ATOM 713 C CA . PRO A 1 96 ? -4.582 4.711 -5.651 1.00 84.88 96 PRO A CA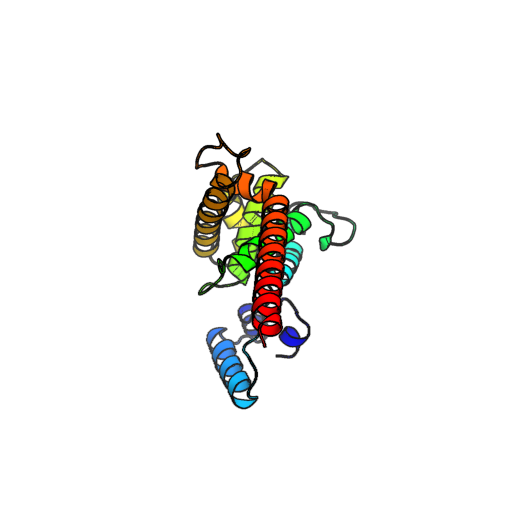 1
ATOM 714 C C . PRO A 1 96 ? -3.378 3.838 -6.048 1.00 84.88 96 PRO A C 1
ATOM 716 O O . PRO A 1 96 ? -2.824 3.121 -5.219 1.00 84.88 96 PRO A O 1
ATOM 719 N N . ALA A 1 97 ? -2.927 3.913 -7.306 1.00 87.56 97 ALA A N 1
ATOM 720 C CA . ALA A 1 97 ? -1.710 3.233 -7.755 1.00 87.56 97 ALA A CA 1
ATOM 721 C C . ALA A 1 97 ? -0.441 3.882 -7.172 1.00 87.56 97 ALA A C 1
ATOM 723 O O . ALA A 1 97 ? 0.473 3.180 -6.744 1.00 87.56 97 ALA A O 1
ATOM 724 N N . VAL A 1 98 ? -0.413 5.217 -7.090 1.00 89.38 98 VAL A N 1
ATOM 725 C CA . VAL A 1 98 ? 0.698 5.962 -6.475 1.00 89.38 98 VAL A CA 1
ATOM 726 C C . VAL A 1 98 ? 0.686 5.773 -4.957 1.00 89.38 98 VAL A C 1
ATOM 728 O O . VAL A 1 98 ? 1.741 5.578 -4.357 1.00 89.38 98 VAL A O 1
ATOM 731 N N . ALA A 1 99 ? -0.502 5.731 -4.349 1.00 90.00 99 ALA A N 1
ATOM 732 C CA . ALA A 1 99 ? -0.669 5.367 -2.946 1.00 90.00 99 ALA A CA 1
ATOM 733 C C . ALA A 1 99 ? -0.065 3.987 -2.629 1.00 90.00 99 ALA A C 1
ATOM 735 O O . ALA A 1 99 ? 0.719 3.859 -1.691 1.00 90.00 99 ALA A O 1
ATOM 736 N N . ALA A 1 100 ? -0.366 2.968 -3.441 1.00 91.81 100 ALA A N 1
ATOM 737 C CA . ALA A 1 100 ? 0.201 1.629 -3.279 1.00 91.81 100 ALA A CA 1
ATOM 738 C C . ALA A 1 100 ? 1.738 1.620 -3.379 1.00 91.81 100 ALA A C 1
ATOM 740 O O . ALA A 1 100 ? 2.403 0.950 -2.589 1.00 91.81 100 ALA A O 1
ATOM 741 N N . ALA A 1 101 ? 2.307 2.395 -4.308 1.00 93.00 101 ALA A N 1
ATOM 742 C CA . ALA A 1 101 ? 3.754 2.556 -4.438 1.00 93.00 101 ALA A CA 1
ATOM 743 C C . ALA A 1 101 ? 4.383 3.192 -3.185 1.00 93.00 101 ALA A C 1
ATOM 745 O O . ALA A 1 101 ? 5.389 2.698 -2.683 1.00 93.00 101 ALA A O 1
ATOM 746 N N . ALA A 1 102 ? 3.767 4.246 -2.644 1.00 93.31 102 ALA A N 1
ATOM 747 C CA . ALA A 1 102 ? 4.233 4.902 -1.425 1.00 93.31 102 ALA A CA 1
ATOM 748 C C . ALA A 1 102 ? 4.192 3.970 -0.202 1.00 93.31 102 ALA A C 1
ATOM 750 O O . ALA A 1 102 ? 5.148 3.933 0.570 1.00 93.31 102 ALA A O 1
ATOM 751 N N . ILE A 1 103 ? 3.127 3.172 -0.058 1.00 93.38 103 ILE A N 1
ATOM 752 C CA . ILE A 1 103 ? 3.014 2.159 1.004 1.00 93.38 103 ILE A CA 1
ATOM 753 C C . ILE A 1 103 ? 4.162 1.153 0.921 1.00 93.38 103 ILE A C 1
ATOM 755 O O . ILE A 1 103 ? 4.779 0.847 1.942 1.00 93.38 103 ILE A O 1
ATOM 759 N N . LEU A 1 104 ? 4.488 0.677 -0.285 1.00 93.94 104 LEU A N 1
ATOM 760 C CA . LEU A 1 104 ? 5.619 -0.227 -0.479 1.00 93.94 104 LEU A CA 1
ATOM 761 C C . LEU A 1 104 ? 6.945 0.422 -0.089 1.00 93.94 104 LEU A C 1
ATOM 763 O O . LEU A 1 104 ? 7.711 -0.212 0.623 1.00 93.94 104 LEU A O 1
ATOM 767 N N . CYS A 1 105 ? 7.200 1.678 -0.465 1.00 93.50 105 CYS A N 1
ATOM 768 C CA . CYS A 1 105 ? 8.421 2.382 -0.055 1.00 93.50 105 CYS A CA 1
ATOM 769 C C . CYS A 1 105 ? 8.586 2.438 1.471 1.00 93.50 105 CYS A C 1
ATOM 771 O O . CYS A 1 105 ? 9.685 2.221 1.979 1.00 93.50 105 CYS A O 1
ATOM 773 N N . MET A 1 106 ? 7.503 2.707 2.208 1.00 92.06 106 MET A N 1
ATOM 774 C CA . MET A 1 106 ? 7.553 2.738 3.672 1.00 92.06 106 MET A CA 1
ATOM 775 C C . MET A 1 106 ? 7.784 1.343 4.271 1.00 92.06 106 MET A C 1
ATOM 777 O O . MET A 1 106 ? 8.555 1.206 5.215 1.00 92.06 106 MET A O 1
ATOM 781 N N . CYS A 1 107 ? 7.173 0.299 3.703 1.00 92.94 107 CYS A N 1
ATOM 782 C CA . CYS A 1 107 ? 7.348 -1.077 4.181 1.00 92.94 107 CYS A CA 1
ATOM 783 C C . CYS A 1 107 ? 8.727 -1.659 3.835 1.00 92.94 107 CYS A C 1
ATOM 785 O O . CYS A 1 107 ? 9.283 -2.407 4.631 1.00 92.94 107 CYS A O 1
ATOM 787 N N . LEU A 1 108 ? 9.301 -1.303 2.681 1.00 91.94 108 LEU A N 1
ATOM 788 C CA . LEU A 1 108 ? 10.679 -1.656 2.318 1.00 91.94 108 LEU A CA 1
ATOM 789 C C . LEU A 1 108 ? 11.672 -1.025 3.299 1.00 91.94 108 LEU A C 1
ATOM 791 O O . LEU A 1 108 ? 12.564 -1.704 3.799 1.00 91.94 108 LEU A O 1
ATOM 795 N N . SER A 1 109 ? 11.463 0.251 3.632 1.00 91.12 109 SER A N 1
ATOM 796 C CA . SER A 1 109 ? 12.270 0.963 4.626 1.00 91.12 109 SER A CA 1
ATOM 797 C C . SER A 1 109 ? 12.194 0.319 6.016 1.00 91.12 109 SER A C 1
ATOM 799 O O . SER A 1 109 ? 13.221 0.173 6.676 1.00 91.12 109 SER A O 1
ATOM 801 N N . GLU A 1 110 ? 11.008 -0.122 6.448 1.00 89.69 110 GLU A N 1
ATOM 802 C CA . GLU A 1 110 ? 10.832 -0.818 7.732 1.00 89.69 110 GLU A CA 1
ATOM 803 C C . GLU A 1 110 ? 11.509 -2.196 7.755 1.00 89.69 110 GLU A C 1
ATOM 805 O O . GLU A 1 110 ? 12.162 -2.542 8.742 1.00 89.69 110 GLU A O 1
ATOM 810 N N . GLN A 1 111 ? 11.408 -2.950 6.657 1.00 88.69 111 GLN A N 1
ATOM 811 C CA . GLN A 1 111 ? 11.966 -4.296 6.545 1.00 88.69 111 GLN A CA 1
ATOM 812 C C . GLN A 1 111 ? 13.498 -4.292 6.496 1.00 88.69 111 GLN A C 1
ATOM 814 O O . GLN A 1 111 ? 14.136 -5.033 7.246 1.00 88.69 111 GLN A O 1
ATOM 819 N N . TYR A 1 112 ? 14.093 -3.496 5.602 1.00 86.06 112 TYR A N 1
ATOM 820 C CA . TYR A 1 112 ? 15.538 -3.537 5.351 1.00 86.06 112 TYR A CA 1
ATOM 821 C C . TYR A 1 112 ? 16.336 -2.582 6.241 1.00 86.06 112 TYR A C 1
ATOM 823 O O . TYR A 1 112 ? 17.527 -2.808 6.443 1.00 86.06 112 TYR A O 1
ATOM 831 N N . LYS A 1 113 ? 15.693 -1.560 6.829 1.00 83.50 113 LYS A N 1
ATOM 832 C CA . LYS A 1 113 ? 16.291 -0.602 7.787 1.00 83.50 113 LYS A CA 1
ATOM 833 C C . LYS A 1 113 ? 17.572 0.088 7.299 1.00 83.50 113 LYS A C 1
ATOM 835 O O . LYS A 1 113 ? 18.345 0.614 8.096 1.00 83.50 113 LYS A O 1
ATOM 840 N N . ASP A 1 114 ? 17.793 0.090 5.998 1.00 80.88 114 ASP A N 1
ATOM 841 C CA . ASP A 1 114 ? 19.000 0.537 5.310 1.00 80.88 114 ASP A CA 1
ATOM 842 C C . ASP A 1 114 ? 18.838 1.947 4.725 1.00 80.88 114 ASP A C 1
ATOM 844 O O . ASP A 1 114 ? 19.797 2.716 4.652 1.00 80.88 114 ASP A O 1
ATOM 848 N N . ALA A 1 115 ? 17.615 2.316 4.343 1.00 83.62 115 ALA A N 1
ATOM 849 C CA . ALA A 1 115 ? 17.307 3.597 3.734 1.00 83.62 115 ALA A CA 1
ATOM 850 C C . ALA A 1 115 ? 15.937 4.136 4.157 1.00 83.62 115 ALA A C 1
ATOM 852 O O . ALA A 1 115 ? 15.032 3.398 4.550 1.00 83.62 115 ALA A O 1
ATOM 853 N N . LYS A 1 116 ? 15.775 5.459 4.047 1.00 87.94 116 LYS A N 1
ATOM 854 C CA . LYS A 1 116 ? 14.501 6.147 4.292 1.00 87.94 116 LYS A CA 1
ATOM 855 C C . LYS A 1 116 ? 13.486 5.833 3.183 1.00 87.94 116 LYS A C 1
ATOM 857 O O . LYS A 1 116 ? 13.897 5.630 2.036 1.00 87.94 116 LYS A O 1
ATOM 862 N N . PRO A 1 117 ? 12.169 5.910 3.455 1.00 87.44 117 PRO A N 1
ATOM 863 C CA . PRO A 1 117 ? 11.140 5.675 2.436 1.00 87.44 117 PRO A CA 1
ATOM 864 C C . PRO A 1 117 ? 11.301 6.576 1.199 1.00 87.44 117 PRO A C 1
ATOM 866 O O . PRO A 1 117 ? 11.079 6.153 0.064 1.00 87.44 117 PRO A O 1
ATOM 869 N N . SER A 1 118 ? 11.754 7.817 1.400 1.00 87.44 118 SER A N 1
ATOM 870 C CA . SER A 1 118 ? 12.005 8.785 0.326 1.00 87.44 118 SER A CA 1
ATOM 871 C C . SER A 1 118 ? 13.132 8.382 -0.635 1.00 87.44 118 SER A C 1
ATOM 873 O O . SER A 1 118 ? 13.110 8.810 -1.792 1.00 87.44 118 SER A O 1
ATOM 875 N N . THR A 1 119 ? 14.082 7.552 -0.190 1.00 88.88 119 THR A N 1
ATOM 876 C CA . THR A 1 119 ? 15.157 6.990 -1.021 1.00 88.88 119 THR A CA 1
ATOM 877 C C . THR A 1 119 ? 14.606 5.911 -1.952 1.00 88.88 119 THR A C 1
ATOM 879 O O . THR A 1 119 ? 14.867 5.935 -3.156 1.00 88.88 119 THR A O 1
ATOM 882 N N . TYR A 1 120 ? 13.758 5.025 -1.420 1.00 89.06 120 TYR A N 1
ATOM 883 C CA . TYR A 1 120 ? 13.061 3.991 -2.190 1.00 89.06 120 TYR A CA 1
ATOM 884 C C . TYR A 1 120 ? 12.120 4.569 -3.250 1.00 89.06 120 TYR A C 1
ATOM 886 O O . TYR A 1 120 ? 11.945 3.974 -4.314 1.00 89.06 120 TYR A O 1
ATOM 894 N N . ALA A 1 121 ? 11.571 5.765 -3.008 1.00 91.00 121 ALA A N 1
ATOM 895 C CA . ALA A 1 121 ? 10.651 6.429 -3.927 1.00 91.00 121 ALA A CA 1
ATOM 896 C C . ALA A 1 121 ? 11.201 6.560 -5.354 1.00 91.00 121 ALA A C 1
ATOM 898 O O . ALA A 1 121 ? 10.435 6.421 -6.299 1.00 91.00 121 ALA A O 1
ATOM 899 N N . TYR A 1 122 ? 12.507 6.797 -5.531 1.00 89.81 122 TYR A N 1
ATOM 900 C CA . TYR A 1 122 ? 13.098 6.916 -6.866 1.00 89.81 122 TYR A CA 1
ATOM 901 C C . TYR A 1 122 ? 13.034 5.593 -7.642 1.00 89.81 122 TYR A C 1
ATOM 903 O O . TYR A 1 122 ? 12.503 5.546 -8.751 1.00 89.81 122 TYR A O 1
ATOM 911 N N . GLN A 1 123 ? 13.536 4.514 -7.039 1.00 90.62 123 GLN A N 1
ATOM 912 C CA . GLN A 1 123 ? 13.603 3.193 -7.668 1.00 90.62 123 GLN A CA 1
ATOM 913 C C . GLN A 1 123 ? 12.201 2.619 -7.903 1.00 90.62 123 GLN A C 1
ATOM 915 O O . GLN A 1 123 ? 11.884 2.165 -9.002 1.00 90.62 123 GLN A O 1
ATOM 920 N N . VAL A 1 124 ? 11.324 2.717 -6.902 1.00 91.69 124 VAL A N 1
ATOM 921 C CA . VAL A 1 124 ? 9.943 2.229 -6.990 1.00 91.69 124 VAL A CA 1
ATOM 922 C C . VAL A 1 124 ? 9.134 3.022 -8.020 1.00 91.69 124 VAL A C 1
ATOM 924 O O . VAL A 1 124 ? 8.405 2.425 -8.812 1.00 91.69 124 VAL A O 1
ATOM 927 N N . ALA A 1 125 ? 9.276 4.353 -8.067 1.00 92.00 125 ALA A N 1
ATOM 928 C CA . ALA A 1 125 ? 8.592 5.170 -9.070 1.00 92.00 125 ALA A CA 1
ATOM 929 C C . ALA A 1 125 ? 9.053 4.831 -10.494 1.00 92.00 125 ALA A C 1
ATOM 931 O O . ALA A 1 125 ? 8.215 4.741 -11.390 1.00 92.00 125 ALA A O 1
ATOM 932 N N . ALA A 1 126 ? 10.351 4.583 -10.698 1.00 89.56 126 ALA A N 1
ATOM 933 C CA . ALA A 1 126 ? 10.883 4.170 -11.994 1.00 89.56 126 ALA A CA 1
ATOM 934 C C . ALA A 1 126 ? 10.319 2.809 -12.439 1.00 89.56 126 ALA A C 1
ATOM 936 O O . ALA A 1 126 ? 9.815 2.691 -13.555 1.00 89.56 126 ALA A O 1
ATOM 937 N N . LEU A 1 127 ? 10.324 1.806 -11.553 1.00 90.56 127 LEU A N 1
ATOM 938 C CA . LEU A 1 127 ? 9.807 0.462 -11.846 1.00 90.56 127 LEU A CA 1
ATOM 939 C C . LEU A 1 127 ? 8.300 0.453 -12.137 1.00 90.56 127 LEU A C 1
ATOM 941 O O . LEU A 1 127 ? 7.823 -0.301 -12.986 1.00 90.56 127 LEU A O 1
ATOM 945 N N . LEU A 1 128 ? 7.534 1.295 -11.443 1.00 88.94 128 LEU A N 1
ATOM 946 C CA . LEU A 1 128 ? 6.079 1.366 -11.591 1.00 88.94 128 LEU A CA 1
ATOM 947 C C . LEU A 1 128 ? 5.610 2.402 -12.620 1.00 88.94 128 LEU A C 1
ATOM 949 O O . LEU A 1 128 ? 4.407 2.474 -12.882 1.00 88.94 128 LEU A O 1
ATOM 953 N N . GLN A 1 129 ? 6.537 3.153 -13.226 1.00 87.75 129 GLN A N 1
ATOM 954 C CA . GLN A 1 129 ? 6.259 4.250 -14.159 1.00 87.75 129 GLN A CA 1
ATOM 955 C C . GLN A 1 129 ? 5.345 5.317 -13.534 1.00 87.75 129 GLN A C 1
ATOM 957 O O . GLN A 1 129 ? 4.301 5.699 -14.071 1.00 87.75 129 GLN A O 1
ATOM 962 N N . HIS A 1 130 ? 5.713 5.7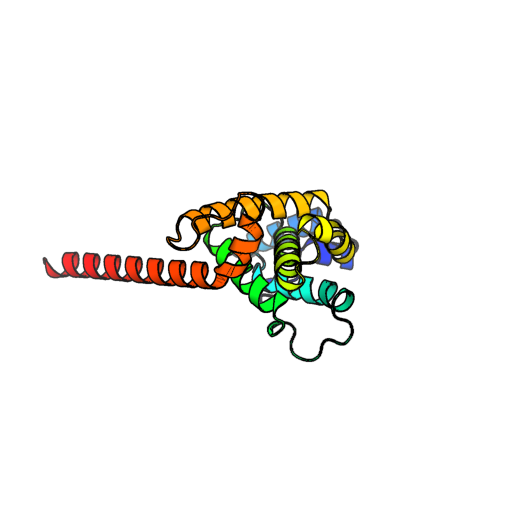77 -12.343 1.00 88.62 130 HIS A N 1
ATOM 963 C CA . HIS A 1 130 ? 5.028 6.842 -11.618 1.00 88.62 130 HIS A CA 1
ATOM 964 C C . HIS A 1 130 ? 5.920 8.076 -11.493 1.00 88.62 130 HIS A C 1
ATOM 966 O O . HIS A 1 130 ? 7.140 7.999 -11.617 1.00 88.62 130 HIS A O 1
ATOM 972 N N . SER A 1 131 ? 5.308 9.232 -11.231 1.00 89.69 131 SER A N 1
ATOM 973 C CA . SER A 1 131 ? 6.073 10.427 -10.873 1.00 89.69 131 SER A CA 1
ATOM 974 C C . SER A 1 131 ? 6.703 10.234 -9.495 1.00 89.69 131 SER A C 1
ATOM 976 O O . SER A 1 131 ? 6.004 9.918 -8.528 1.00 89.69 131 SER A O 1
ATOM 978 N N . ARG A 1 132 ? 8.018 10.456 -9.406 1.00 90.81 132 ARG A N 1
ATOM 979 C CA . ARG A 1 132 ? 8.767 10.437 -8.144 1.00 90.81 132 ARG A CA 1
ATOM 980 C C . ARG A 1 132 ? 8.153 11.397 -7.128 1.00 90.81 132 ARG A C 1
ATOM 982 O O . ARG A 1 132 ? 7.944 11.005 -5.984 1.00 90.81 132 ARG A O 1
ATOM 989 N N . ASP A 1 133 ? 7.844 12.617 -7.554 1.00 90.88 133 ASP A N 1
ATOM 990 C CA . ASP A 1 133 ? 7.333 13.666 -6.668 1.00 90.88 133 ASP A CA 1
ATOM 991 C C . ASP A 1 133 ? 5.964 13.280 -6.110 1.00 90.88 133 ASP A C 1
ATOM 993 O O . ASP A 1 133 ? 5.703 13.452 -4.922 1.00 90.88 133 ASP A O 1
ATOM 997 N N . ALA A 1 134 ? 5.121 12.656 -6.938 1.00 89.56 134 ALA A N 1
ATOM 998 C CA . ALA A 1 134 ? 3.831 12.146 -6.492 1.00 89.56 134 ALA A CA 1
ATOM 999 C C . ALA A 1 134 ? 4.000 11.040 -5.434 1.00 89.56 134 ALA A C 1
ATOM 1001 O O . ALA A 1 134 ? 3.331 11.065 -4.403 1.00 89.56 134 ALA A O 1
ATOM 1002 N N . VAL A 1 135 ? 4.928 10.095 -5.641 1.00 91.31 135 VAL A N 1
ATOM 1003 C CA . VAL A 1 135 ? 5.224 9.049 -4.644 1.00 91.31 135 VAL A CA 1
ATOM 1004 C C . VAL A 1 135 ? 5.755 9.667 -3.345 1.00 91.31 135 VAL A C 1
ATOM 1006 O O . VAL A 1 135 ? 5.307 9.285 -2.268 1.00 91.31 135 VAL A O 1
ATOM 1009 N N . GLN A 1 136 ? 6.655 10.651 -3.421 1.00 92.06 136 GLN A N 1
ATOM 1010 C CA . GLN A 1 136 ? 7.209 11.328 -2.242 1.00 92.06 136 GLN A CA 1
ATOM 1011 C C . GLN A 1 136 ? 6.157 12.119 -1.454 1.00 92.06 136 GLN A C 1
ATOM 1013 O O . GLN A 1 136 ? 6.144 12.053 -0.227 1.00 92.06 136 GLN A O 1
ATOM 1018 N N . GLN A 1 137 ? 5.245 12.813 -2.137 1.00 90.38 137 GLN A N 1
ATOM 1019 C CA . GLN A 1 137 ? 4.125 13.503 -1.491 1.00 90.38 137 GLN A CA 1
ATOM 1020 C C . GLN A 1 137 ? 3.220 12.522 -0.737 1.00 90.38 137 GLN A C 1
ATOM 1022 O O . GLN A 1 137 ? 2.829 12.789 0.399 1.00 90.38 137 GLN A O 1
ATOM 1027 N N . HIS A 1 138 ? 2.926 11.365 -1.338 1.00 90.06 138 HIS A N 1
ATOM 1028 C CA . HIS A 1 138 ? 2.148 10.318 -0.679 1.00 90.06 138 HIS A CA 1
ATOM 1029 C C . HIS A 1 138 ? 2.864 9.724 0.535 1.00 90.06 138 HIS A C 1
ATOM 1031 O O . HIS A 1 138 ? 2.223 9.525 1.563 1.00 90.06 138 HIS A O 1
ATOM 1037 N N . ILE A 1 139 ? 4.176 9.482 0.440 1.00 90.88 139 ILE A N 1
ATOM 1038 C CA . ILE A 1 139 ? 4.989 9.033 1.578 1.00 90.88 139 ILE A CA 1
ATOM 1039 C C . ILE A 1 139 ? 4.860 10.034 2.722 1.00 90.88 139 ILE A C 1
ATOM 1041 O O . ILE A 1 139 ? 4.411 9.656 3.796 1.00 90.88 139 ILE A O 1
ATOM 1045 N N . HIS A 1 140 ? 5.157 11.311 2.473 1.00 89.56 140 HIS A N 1
ATOM 1046 C CA . HIS A 1 140 ? 5.114 12.335 3.515 1.00 89.56 140 HIS A CA 1
ATOM 1047 C C . HIS A 1 140 ? 3.733 12.425 4.180 1.00 89.56 140 HIS A C 1
ATOM 1049 O O . HIS A 1 140 ? 3.619 12.479 5.403 1.00 89.56 140 HIS A O 1
ATOM 1055 N N . ARG A 1 141 ? 2.662 12.367 3.381 1.00 87.81 141 ARG A N 1
ATOM 1056 C CA . ARG A 1 141 ? 1.291 12.376 3.898 1.00 87.81 141 ARG A CA 1
ATOM 1057 C C . ARG A 1 141 ? 1.010 11.168 4.795 1.00 87.81 141 ARG A C 1
ATOM 1059 O O . ARG A 1 141 ? 0.400 11.324 5.851 1.00 87.81 141 ARG A O 1
ATOM 1066 N N . TYR A 1 142 ? 1.427 9.973 4.381 1.00 88.19 142 TYR A N 1
ATOM 1067 C CA . TYR A 1 142 ? 1.228 8.760 5.171 1.00 88.19 142 TYR A CA 1
ATOM 1068 C C . TYR A 1 142 ? 2.081 8.737 6.435 1.00 88.19 142 TYR A C 1
ATOM 1070 O O . TYR A 1 142 ? 1.581 8.294 7.462 1.00 88.19 142 TYR A O 1
ATOM 1078 N N . GLU A 1 143 ? 3.298 9.279 6.408 1.00 87.50 143 GLU A N 1
ATOM 1079 C CA . GLU A 1 143 ? 4.123 9.437 7.610 1.00 87.50 143 GLU A CA 1
ATOM 1080 C C . GLU A 1 143 ? 3.423 10.314 8.656 1.00 87.50 143 GLU A C 1
ATOM 1082 O O . GLU A 1 143 ? 3.343 9.929 9.821 1.00 87.50 143 GLU A O 1
ATOM 1087 N N . VAL A 1 144 ? 2.849 11.449 8.237 1.00 85.69 144 VAL A N 1
ATOM 1088 C CA . VAL A 1 144 ? 2.100 12.348 9.131 1.00 85.69 144 VAL A CA 1
ATOM 1089 C C . VAL A 1 144 ? 0.845 11.669 9.683 1.00 85.69 144 VAL A C 1
ATOM 1091 O O . VAL A 1 144 ? 0.593 11.728 10.885 1.00 85.69 144 VAL A O 1
ATOM 1094 N N . MET A 1 145 ? 0.062 10.992 8.835 1.00 85.44 145 MET A N 1
ATOM 1095 C CA . MET A 1 145 ? -1.174 10.331 9.278 1.00 85.44 145 MET A CA 1
ATOM 1096 C C . MET A 1 145 ? -0.902 9.161 10.222 1.00 85.44 145 MET A C 1
ATOM 1098 O O . MET A 1 145 ? -1.569 9.034 11.246 1.00 85.44 145 MET A O 1
ATOM 1102 N N . LEU A 1 146 ? 0.086 8.323 9.907 1.00 84.75 146 LEU A N 1
ATOM 1103 C CA . LEU A 1 146 ? 0.474 7.216 10.775 1.00 84.75 146 LEU A CA 1
ATOM 1104 C C . LEU A 1 146 ? 1.077 7.724 12.090 1.00 84.75 146 LEU A C 1
ATOM 1106 O O . LEU A 1 146 ? 0.768 7.169 13.140 1.00 84.75 146 LEU A O 1
ATOM 1110 N N . GLY A 1 147 ? 1.860 8.807 12.050 1.00 83.19 147 GLY A N 1
ATOM 1111 C CA . GLY A 1 147 ? 2.363 9.478 13.249 1.00 83.19 147 GLY A CA 1
ATOM 1112 C C . GLY A 1 147 ? 1.235 9.956 14.166 1.00 83.19 147 GLY A C 1
ATOM 1113 O O . GLY A 1 147 ? 1.229 9.617 15.344 1.00 83.19 147 GLY A O 1
ATOM 1114 N N . GLY A 1 148 ? 0.222 10.633 13.617 1.00 81.88 148 GLY A N 1
ATOM 1115 C CA . GLY A 1 148 ? -0.945 11.060 14.398 1.00 81.88 148 GLY A CA 1
ATOM 1116 C C . GLY A 1 148 ? -1.749 9.894 14.992 1.00 81.88 148 GLY A C 1
ATOM 1117 O O . GLY A 1 148 ? -2.262 9.993 16.102 1.00 81.88 148 GLY A O 1
ATOM 1118 N N . MET A 1 149 ? -1.831 8.751 14.299 1.00 82.94 149 MET A N 1
ATOM 1119 C CA . MET A 1 149 ? -2.477 7.548 14.850 1.00 82.94 149 MET A CA 1
ATOM 1120 C C . MET A 1 149 ? -1.668 6.910 15.977 1.00 82.94 149 MET A C 1
ATOM 1122 O O . MET A 1 149 ? -2.250 6.386 16.926 1.00 82.94 149 MET A O 1
ATOM 1126 N N . LEU A 1 150 ? -0.338 6.934 15.876 1.00 81.94 150 LEU A N 1
ATOM 1127 C CA . LEU A 1 150 ? 0.538 6.415 16.919 1.00 81.94 150 LEU A CA 1
ATOM 1128 C C . LEU A 1 150 ? 0.429 7.209 18.214 1.00 81.94 150 LEU A C 1
ATOM 1130 O O . LEU A 1 150 ? 0.481 6.605 19.277 1.00 81.94 150 LEU A O 1
ATOM 1134 N N . GLU A 1 151 ? 0.235 8.526 18.148 1.00 79.81 151 GLU A N 1
ATOM 1135 C CA . GLU A 1 151 ? 0.054 9.360 19.345 1.00 79.81 151 GLU A CA 1
ATOM 1136 C C . GLU A 1 151 ? -1.159 8.932 20.188 1.00 79.81 151 GLU A C 1
ATOM 1138 O O . GLU A 1 151 ? -1.181 9.153 21.398 1.00 79.81 151 GLU A O 1
ATOM 1143 N N . MET A 1 152 ? -2.141 8.248 19.588 1.00 73.56 152 MET A N 1
ATOM 1144 C CA . MET A 1 152 ? -3.276 7.678 20.322 1.00 73.56 152 MET A CA 1
ATOM 1145 C C . MET A 1 152 ? -2.932 6.392 21.091 1.00 73.56 152 MET A C 1
ATOM 1147 O O . MET A 1 152 ? -3.743 5.917 21.888 1.00 73.56 152 MET A O 1
ATOM 1151 N N . LEU A 1 153 ? -1.755 5.800 20.866 1.00 75.19 153 LEU A N 1
ATOM 1152 C CA . LEU A 1 153 ? -1.317 4.586 21.548 1.00 75.19 153 LEU A CA 1
ATOM 1153 C C . LEU A 1 153 ? -0.501 4.934 22.804 1.00 75.19 153 LEU A C 1
ATOM 1155 O O . LEU A 1 153 ? 0.555 5.558 22.701 1.00 75.19 153 LEU A O 1
ATOM 1159 N N . PRO A 1 154 ? -0.895 4.442 23.994 1.00 68.56 154 PRO A N 1
ATOM 1160 C CA . PRO A 1 154 ? -0.247 4.805 25.258 1.00 68.56 154 PRO A CA 1
ATOM 1161 C C . PRO A 1 154 ? 1.203 4.307 25.381 1.00 68.56 154 PRO A C 1
ATOM 1163 O O . PRO A 1 154 ? 1.948 4.784 26.230 1.00 68.56 154 PRO A O 1
ATOM 1166 N N . PHE A 1 155 ? 1.615 3.351 24.546 1.00 72.06 155 PHE A N 1
ATOM 1167 C CA . PHE A 1 155 ? 2.960 2.765 24.535 1.00 72.06 155 PHE A CA 1
ATOM 1168 C C . PHE A 1 155 ? 3.851 3.285 23.396 1.00 72.06 155 PHE A C 1
ATOM 1170 O O . PHE A 1 155 ? 5.019 2.915 23.339 1.00 72.06 155 PHE A O 1
ATOM 1177 N N . ALA A 1 156 ? 3.325 4.122 22.495 1.00 62.38 156 ALA A N 1
ATOM 1178 C CA . ALA A 1 156 ? 4.098 4.709 21.396 1.00 62.38 156 ALA A CA 1
ATOM 1179 C C . ALA A 1 156 ? 4.778 6.040 21.784 1.00 62.38 156 ALA A C 1
ATOM 1181 O O . ALA A 1 156 ? 5.412 6.690 20.952 1.00 62.38 156 ALA A O 1
ATOM 1182 N N . GLY A 1 157 ? 4.652 6.458 23.050 1.00 51.94 157 GLY A N 1
ATOM 1183 C CA . GLY A 1 157 ? 5.237 7.695 23.558 1.00 51.94 157 GLY A CA 1
ATOM 1184 C C . GLY A 1 157 ? 6.766 7.686 23.481 1.00 51.94 157 GLY A C 1
ATOM 1185 O O . GLY A 1 157 ? 7.416 6.869 24.127 1.00 51.94 157 GLY A O 1
ATOM 1186 N N . GLY A 1 158 ? 7.334 8.625 22.718 1.00 57.12 158 GLY A N 1
ATOM 1187 C CA . GLY A 1 158 ? 8.780 8.891 22.677 1.00 57.12 158 GLY A CA 1
ATOM 1188 C C . GLY A 1 158 ? 9.432 8.834 21.294 1.00 57.12 158 GLY A C 1
ATOM 1189 O O . GLY A 1 158 ? 10.628 9.096 21.177 1.00 57.12 158 GLY A O 1
ATOM 1190 N N . VAL A 1 159 ? 8.678 8.527 20.239 1.00 54.72 159 VAL A N 1
ATOM 1191 C CA . VAL A 1 159 ? 9.221 8.427 18.880 1.00 54.72 159 VAL A CA 1
ATOM 1192 C C . VAL A 1 159 ? 9.237 9.809 18.230 1.00 54.72 159 VAL A C 1
ATOM 1194 O O . VAL A 1 159 ? 8.195 10.414 17.994 1.00 54.72 159 VAL A O 1
ATOM 1197 N N . GLY A 1 160 ? 10.429 10.334 17.944 1.00 54.09 160 GLY A N 1
ATOM 1198 C CA . GLY A 1 160 ? 10.583 11.617 17.258 1.00 54.09 160 GLY A CA 1
ATOM 1199 C C . GLY A 1 160 ? 9.902 11.642 15.880 1.00 54.09 160 GLY A C 1
ATOM 1200 O O . GLY A 1 160 ? 9.875 10.642 15.161 1.00 54.09 160 GLY A O 1
ATOM 1201 N N . SER A 1 161 ? 9.410 12.822 15.487 1.00 54.97 161 SER A N 1
ATOM 1202 C CA . SER A 1 161 ? 8.645 13.091 14.251 1.00 54.97 161 SER A CA 1
ATOM 1203 C C . SER A 1 161 ? 9.244 12.503 12.957 1.00 54.97 161 SER A C 1
ATOM 1205 O O . SER A 1 161 ? 8.496 12.201 12.031 1.00 54.97 161 SER A O 1
ATOM 1207 N N . SER A 1 162 ? 10.563 12.288 12.880 1.00 54.66 162 SER A N 1
ATOM 1208 C CA . SER A 1 162 ? 11.231 11.752 11.684 1.00 54.66 162 SER A CA 1
ATOM 1209 C C . SER A 1 162 ? 11.196 10.223 11.546 1.00 54.66 162 SER A C 1
ATOM 1211 O O . SER A 1 162 ? 11.474 9.722 10.459 1.00 54.66 162 SER A O 1
ATOM 1213 N N . ALA A 1 163 ? 10.858 9.484 12.609 1.00 63.56 163 ALA A N 1
ATOM 1214 C CA . ALA A 1 163 ? 10.718 8.021 12.603 1.00 63.56 163 ALA A CA 1
ATOM 1215 C C . ALA A 1 163 ? 9.255 7.556 12.731 1.00 63.56 163 ALA A C 1
ATOM 1217 O O . ALA A 1 163 ? 8.955 6.388 12.485 1.00 63.56 163 ALA A O 1
ATOM 1218 N N . ALA A 1 164 ? 8.341 8.481 13.045 1.00 68.12 164 ALA A N 1
ATOM 1219 C CA . ALA A 1 164 ? 6.932 8.209 13.316 1.00 68.12 164 ALA A CA 1
ATOM 1220 C C . ALA A 1 164 ? 6.213 7.457 12.179 1.00 68.12 164 ALA A C 1
ATOM 1222 O O . ALA A 1 164 ? 5.374 6.600 12.438 1.00 68.12 164 ALA A O 1
ATOM 1223 N N . GLY A 1 165 ? 6.574 7.704 10.916 1.00 71.62 165 GLY A N 1
ATOM 1224 C CA . GLY A 1 165 ? 5.982 6.986 9.785 1.00 71.62 165 GLY A CA 1
ATOM 1225 C C . GLY A 1 165 ? 6.369 5.506 9.711 1.00 71.62 165 GLY A C 1
ATOM 1226 O O . GLY A 1 165 ? 5.507 4.650 9.525 1.00 71.62 165 GLY A O 1
ATOM 1227 N N . VAL A 1 166 ? 7.652 5.186 9.905 1.00 79.88 166 VAL A N 1
ATOM 1228 C CA . VAL A 1 166 ? 8.162 3.799 9.887 1.00 79.88 166 VAL A CA 1
ATOM 1229 C C . VAL A 1 166 ? 7.697 3.040 11.129 1.00 79.88 166 VAL A C 1
ATOM 1231 O O . VAL A 1 166 ? 7.270 1.889 11.044 1.00 79.88 166 VAL A O 1
ATOM 1234 N N . GLU A 1 167 ? 7.694 3.706 12.280 1.00 81.44 167 GLU A N 1
ATOM 1235 C CA . GLU A 1 167 ? 7.106 3.181 13.512 1.00 81.44 167 GLU A CA 1
ATOM 1236 C C . GLU A 1 167 ? 5.601 2.909 13.335 1.00 81.44 167 GLU A C 1
ATOM 1238 O O . GLU A 1 167 ? 5.074 1.888 13.780 1.00 81.44 167 GLU A O 1
ATOM 1243 N N . GLY A 1 168 ? 4.908 3.783 12.604 1.00 79.94 168 GLY A N 1
ATOM 1244 C CA . GLY A 1 168 ? 3.486 3.648 12.321 1.00 79.94 168 GLY A CA 1
ATOM 1245 C C . GLY A 1 168 ? 3.190 2.456 11.422 1.00 79.94 168 GLY A C 1
ATOM 1246 O O . GLY A 1 168 ? 2.238 1.714 11.665 1.00 79.94 168 GLY A O 1
ATOM 1247 N N . VAL A 1 169 ? 4.063 2.196 10.444 1.00 84.75 169 VAL A N 1
ATOM 1248 C CA . VAL A 1 169 ? 4.036 0.959 9.654 1.00 84.75 169 VAL A CA 1
ATOM 1249 C C . VAL A 1 169 ? 4.227 -0.256 10.559 1.00 84.75 169 VAL A C 1
ATOM 1251 O O . VAL A 1 169 ? 3.425 -1.189 10.502 1.00 84.75 169 VAL A O 1
ATOM 1254 N N . ARG A 1 170 ? 5.220 -0.237 11.455 1.00 86.25 170 ARG A N 1
ATOM 1255 C CA . ARG A 1 170 ? 5.499 -1.345 12.382 1.00 86.25 170 ARG A CA 1
ATOM 1256 C C . ARG A 1 170 ? 4.270 -1.729 13.211 1.00 86.25 170 ARG A C 1
ATOM 1258 O O . ARG A 1 170 ? 3.961 -2.919 13.338 1.00 86.25 170 ARG A O 1
ATOM 1265 N N . HIS A 1 171 ? 3.533 -0.733 13.702 1.00 85.25 171 HIS A N 1
ATOM 1266 C CA . HIS A 1 171 ? 2.327 -0.909 14.516 1.00 85.25 171 HIS A CA 1
ATOM 1267 C C . HIS A 1 171 ? 1.009 -0.965 13.725 1.00 85.25 171 HIS A C 1
ATOM 1269 O O . HIS A 1 171 ? -0.050 -1.115 14.340 1.00 85.25 171 HIS A O 1
ATOM 1275 N N . ALA A 1 172 ? 1.041 -0.932 12.388 1.00 84.69 172 ALA A N 1
ATOM 1276 C CA . ALA A 1 172 ? -0.163 -0.906 11.554 1.00 84.69 172 ALA A CA 1
ATOM 1277 C C . ALA A 1 172 ? -1.146 -2.043 11.880 1.00 84.69 172 ALA A C 1
ATOM 1279 O O . ALA A 1 172 ? -2.342 -1.805 12.025 1.00 84.69 172 ALA A O 1
ATOM 1280 N N . GLY A 1 1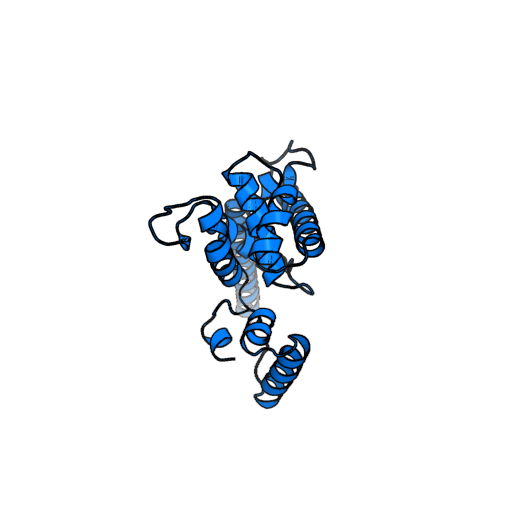73 ? -0.657 -3.269 12.094 1.00 84.31 173 GLY A N 1
ATOM 1281 C CA . GLY A 1 173 ? -1.507 -4.405 12.469 1.00 84.31 173 GLY A CA 1
ATOM 1282 C C . GLY A 1 173 ? -2.237 -4.235 13.811 1.00 84.31 173 GLY A C 1
ATOM 1283 O O . GLY A 1 173 ? -3.346 -4.743 13.972 1.00 84.31 173 GLY A O 1
ATOM 1284 N N . VAL A 1 174 ? -1.656 -3.505 14.770 1.00 86.81 174 VAL A N 1
ATOM 1285 C CA . VAL A 1 174 ? -2.315 -3.184 16.050 1.00 86.81 174 VAL A CA 1
ATOM 1286 C C . VAL A 1 174 ? -3.385 -2.118 15.834 1.00 86.81 174 VAL A C 1
ATOM 1288 O O . VAL A 1 174 ? -4.511 -2.286 16.298 1.00 86.81 174 VAL A O 1
ATOM 1291 N N . LEU A 1 175 ? -3.061 -1.069 15.076 1.00 85.25 175 LEU A N 1
ATOM 1292 C CA . LEU A 1 175 ? -3.993 0.008 14.732 1.00 85.25 175 LEU A CA 1
ATOM 1293 C C . LEU A 1 175 ? -5.224 -0.517 13.977 1.00 85.25 175 LEU A C 1
ATOM 1295 O O . LEU A 1 175 ? -6.347 -0.138 14.300 1.00 85.25 175 LEU A O 1
ATOM 1299 N N . VAL A 1 176 ? -5.036 -1.457 13.043 1.00 86.50 176 VAL A N 1
ATOM 1300 C CA . VAL A 1 176 ? -6.141 -2.127 12.334 1.00 86.50 176 VAL A CA 1
ATOM 1301 C C . VAL A 1 176 ? -7.063 -2.858 13.308 1.00 86.50 176 VAL A C 1
ATOM 1303 O O . VAL A 1 176 ? -8.276 -2.676 13.249 1.00 86.50 176 VAL A O 1
ATOM 1306 N N . LYS A 1 177 ? -6.510 -3.652 14.232 1.00 86.44 177 LYS A N 1
ATOM 1307 C CA . LYS A 1 177 ? -7.317 -4.389 15.217 1.00 86.44 177 LYS A CA 1
ATOM 1308 C C . LYS A 1 177 ? -8.073 -3.458 16.159 1.00 86.44 177 LYS A C 1
ATOM 1310 O O . LYS A 1 177 ? -9.227 -3.722 16.473 1.00 86.44 177 LYS A O 1
ATOM 1315 N N . LEU A 1 178 ? -7.439 -2.374 16.605 1.00 85.69 178 LEU A N 1
ATOM 1316 C CA . LEU A 1 178 ? -8.094 -1.378 17.453 1.00 85.69 178 LEU A CA 1
ATOM 1317 C C . LEU A 1 178 ? -9.264 -0.709 16.730 1.00 85.69 178 LEU A C 1
ATOM 1319 O O . LEU A 1 178 ? -10.324 -0.548 17.328 1.00 85.69 178 LEU A O 1
ATOM 1323 N N . HIS A 1 179 ? -9.103 -0.389 15.445 1.00 85.06 179 HIS A N 1
ATOM 1324 C CA . HIS A 1 179 ? -10.189 0.148 14.632 1.00 85.06 179 HIS A CA 1
ATOM 1325 C C . HIS A 1 179 ? -11.349 -0.851 14.483 1.00 85.06 179 HIS A C 1
ATOM 1327 O O . HIS A 1 179 ? -12.506 -0.487 14.684 1.00 85.06 179 HIS A O 1
ATOM 1333 N N . GLU A 1 180 ? -11.056 -2.123 14.194 1.00 87.00 180 GLU A N 1
ATOM 1334 C CA . GLU A 1 180 ? -12.078 -3.175 14.084 1.00 87.00 180 GLU A CA 1
ATOM 1335 C C . GLU A 1 180 ? -12.847 -3.376 15.402 1.00 87.00 180 GLU A C 1
ATOM 1337 O O . GLU A 1 180 ? -14.074 -3.476 15.395 1.00 87.00 180 GLU A O 1
ATOM 1342 N N . LEU A 1 181 ? -12.147 -3.374 16.541 1.00 87.75 181 LEU A N 1
ATOM 1343 C CA . LEU A 1 181 ? -12.764 -3.489 17.865 1.00 87.75 181 LEU A CA 1
ATOM 1344 C C . LEU A 1 181 ? -13.612 -2.264 18.227 1.00 87.75 181 LEU A C 1
ATOM 1346 O O . LEU A 1 181 ? -14.708 -2.422 18.762 1.00 87.75 181 LEU A O 1
ATOM 1350 N N . ALA A 1 182 ? -13.130 -1.055 17.930 1.00 84.81 182 ALA A N 1
ATOM 1351 C CA . ALA A 1 182 ? -13.879 0.177 18.166 1.00 84.81 182 ALA A CA 1
ATOM 1352 C C . ALA A 1 182 ? -15.193 0.183 17.375 1.00 84.81 182 ALA A C 1
ATOM 1354 O O . ALA A 1 182 ? -16.253 0.470 17.930 1.00 84.81 182 ALA A O 1
ATOM 1355 N N . ARG A 1 183 ? -15.140 -0.232 16.106 1.00 84.50 183 ARG A N 1
ATOM 1356 C CA . ARG A 1 183 ? -16.321 -0.335 15.250 1.00 84.50 183 ARG A CA 1
ATOM 1357 C C . ARG A 1 183 ? -17.324 -1.370 15.761 1.00 84.50 183 ARG A C 1
ATOM 1359 O O . ARG A 1 183 ? -18.507 -1.062 15.867 1.00 84.50 183 ARG A O 1
ATOM 1366 N N . ALA A 1 184 ? -16.861 -2.563 16.136 1.00 88.56 184 ALA A N 1
ATOM 1367 C CA . ALA A 1 184 ? -17.726 -3.586 16.725 1.00 88.56 184 ALA A CA 1
ATOM 1368 C C . ALA A 1 184 ? -18.397 -3.101 18.026 1.00 88.56 184 ALA A C 1
ATOM 1370 O O . ALA A 1 184 ? -19.567 -3.391 18.272 1.00 88.56 184 ALA A O 1
ATOM 1371 N N . ALA A 1 185 ? -17.684 -2.321 18.847 1.00 88.06 185 ALA A N 1
ATOM 1372 C CA . ALA A 1 185 ? -18.244 -1.730 20.059 1.00 88.06 185 ALA A CA 1
ATOM 1373 C C . ALA A 1 185 ? -19.308 -0.656 19.760 1.00 88.06 185 ALA A C 1
ATOM 1375 O O . ALA A 1 185 ? -20.310 -0.577 20.470 1.00 88.06 185 ALA A O 1
ATOM 1376 N N . GLU A 1 186 ? -19.123 0.162 18.721 1.00 86.31 186 GLU A N 1
ATOM 1377 C CA . GLU A 1 186 ? -20.133 1.133 18.278 1.00 86.31 186 GLU A CA 1
ATOM 1378 C C . GLU A 1 186 ? -21.388 0.462 17.717 1.00 86.31 186 GLU A C 1
ATOM 1380 O O . GLU A 1 186 ? -22.503 0.888 18.022 1.00 86.31 186 GLU A O 1
ATOM 1385 N N . GLU A 1 187 ? -21.222 -0.590 16.916 1.00 87.50 187 GLU A N 1
ATOM 1386 C CA . GLU A 1 187 ? -22.335 -1.364 16.358 1.00 87.50 187 GLU A CA 1
ATOM 1387 C C . GLU A 1 187 ? -23.140 -2.037 17.483 1.00 87.50 187 GLU A C 1
ATOM 1389 O O . GLU A 1 187 ? -24.362 -1.887 17.537 1.00 87.50 187 GLU A O 1
ATOM 1394 N N . ALA A 1 188 ? -22.466 -2.640 18.470 1.00 87.19 188 ALA A N 1
ATOM 1395 C CA . ALA A 1 188 ? -23.118 -3.220 19.645 1.00 87.19 188 ALA A CA 1
ATOM 1396 C C . ALA A 1 188 ? -23.886 -2.181 20.486 1.00 87.19 188 ALA A C 1
ATOM 1398 O O . ALA A 1 188 ? -24.995 -2.457 20.949 1.00 87.19 188 ALA A O 1
ATOM 1399 N N . LYS A 1 189 ? -23.337 -0.968 20.660 1.00 87.69 189 LYS A N 1
ATOM 1400 C CA . LYS A 1 189 ? -24.036 0.132 21.351 1.00 87.69 189 LYS A CA 1
ATOM 1401 C C . LYS A 1 189 ? -25.300 0.557 20.607 1.00 87.69 189 LYS A C 1
ATOM 1403 O O . LYS A 1 189 ? -26.349 0.685 21.234 1.00 87.69 189 LYS A O 1
ATOM 1408 N N . LYS A 1 190 ? -25.229 0.712 19.281 1.00 86.25 190 LYS A N 1
ATOM 1409 C CA . LYS A 1 190 ? -26.387 1.073 18.446 1.00 86.25 190 LYS A CA 1
ATOM 1410 C C . LYS A 1 190 ? -27.491 0.018 18.515 1.00 86.25 190 LYS A C 1
ATOM 1412 O O . LYS A 1 190 ? -28.659 0.370 18.651 1.00 86.25 190 LYS A O 1
ATOM 1417 N N . GLU A 1 191 ? -27.142 -1.267 18.483 1.00 83.69 191 GLU A N 1
ATOM 1418 C CA . GLU A 1 191 ? -28.117 -2.353 18.647 1.00 83.69 191 GLU A CA 1
ATOM 1419 C C . GLU A 1 191 ? -28.768 -2.345 20.038 1.00 83.69 191 GLU A C 1
ATOM 1421 O O . GLU A 1 191 ? -29.970 -2.584 20.173 1.00 83.69 191 GLU A O 1
ATOM 1426 N N . GLN A 1 192 ? -27.993 -2.049 21.083 1.00 82.19 192 GLN A N 1
ATOM 1427 C CA . GLN A 1 192 ? -28.496 -1.966 22.451 1.00 82.19 192 GLN A CA 1
ATOM 1428 C C . GLN A 1 192 ? -29.444 -0.769 22.639 1.00 82.19 192 GLN A C 1
ATOM 1430 O O . GLN A 1 192 ? -30.499 -0.912 23.259 1.00 82.19 192 GLN A O 1
ATOM 1435 N N . GLU A 1 193 ? -29.124 0.382 22.047 1.00 82.69 193 GLU A N 1
ATOM 1436 C CA . GLU A 1 193 ? -29.984 1.572 22.025 1.00 82.69 193 GLU A CA 1
ATOM 1437 C C . GLU A 1 193 ? -31.286 1.327 21.246 1.00 82.69 193 GLU A C 1
ATOM 1439 O O . GLU A 1 193 ? -32.364 1.690 21.720 1.00 82.69 193 GLU A O 1
ATOM 1444 N N . GLN A 1 194 ? -31.223 0.635 20.105 1.00 80.06 194 GLN A N 1
ATOM 1445 C CA . GLN A 1 194 ? -32.407 0.265 19.320 1.00 80.06 194 GLN A CA 1
ATOM 1446 C C . GLN A 1 194 ? -33.324 -0.713 20.069 1.00 80.06 194 GLN A C 1
ATOM 1448 O O . GLN A 1 194 ? -34.545 -0.540 20.074 1.00 80.06 194 GLN A O 1
ATOM 1453 N N . ARG A 1 195 ? -32.759 -1.703 20.775 1.00 77.00 195 ARG A N 1
ATOM 1454 C CA . ARG A 1 195 ? -33.536 -2.637 21.614 1.00 77.00 195 ARG A CA 1
ATOM 1455 C C . ARG A 1 195 ? -34.218 -1.936 22.789 1.00 77.00 195 ARG A C 1
ATOM 1457 O O . ARG A 1 195 ? -35.366 -2.244 23.095 1.00 77.00 195 ARG A O 1
ATOM 1464 N N . LEU A 1 196 ? -33.549 -0.969 23.419 1.00 75.19 196 LEU A N 1
ATOM 1465 C CA . LEU A 1 196 ? -34.124 -0.171 24.508 1.00 75.19 196 LEU A CA 1
ATOM 1466 C C . LEU A 1 196 ? -35.240 0.771 24.030 1.00 75.19 196 LEU A C 1
ATOM 1468 O O . LEU A 1 196 ? -36.159 1.058 24.796 1.00 75.19 196 LEU A O 1
ATOM 1472 N N . GLN A 1 197 ? -35.189 1.229 22.777 1.00 68.56 197 GLN A N 1
ATOM 1473 C CA . GLN A 1 197 ? -36.257 2.028 22.170 1.00 68.56 197 GLN A CA 1
ATOM 1474 C C . GLN A 1 197 ? -37.468 1.180 21.750 1.00 68.56 197 GLN A C 1
ATOM 1476 O O . GLN A 1 197 ? -38.595 1.649 21.872 1.00 68.56 197 GLN A O 1
ATOM 1481 N N . HIS A 1 198 ? -37.268 -0.064 21.298 1.00 64.38 198 HIS A N 1
ATOM 1482 C CA . HIS A 1 198 ? -38.367 -0.971 20.927 1.00 64.38 198 HIS A CA 1
ATOM 1483 C C . HIS A 1 198 ? -39.013 -1.701 22.116 1.00 64.38 198 HIS A C 1
ATOM 1485 O O . HIS A 1 198 ? -40.166 -2.098 22.018 1.00 64.38 198 HIS A O 1
ATOM 1491 N N . GLY A 1 199 ? -38.322 -1.843 23.252 1.00 58.12 199 GLY A N 1
ATOM 1492 C CA . GLY A 1 199 ? -38.877 -2.429 24.482 1.00 58.12 199 GLY A CA 1
ATOM 1493 C C . GLY A 1 199 ? -39.699 -1.470 25.358 1.00 58.12 199 GLY A C 1
ATOM 1494 O O . GLY A 1 199 ? -40.001 -1.813 26.498 1.00 58.12 199 GLY A O 1
ATOM 1495 N N . ARG A 1 200 ? -40.003 -0.255 24.877 1.00 54.41 200 ARG A N 1
ATOM 1496 C CA . ARG A 1 200 ? -40.804 0.769 25.583 1.00 54.41 200 ARG A CA 1
ATOM 1497 C C . ARG A 1 200 ? -42.204 1.000 24.980 1.00 54.41 200 ARG A C 1
ATOM 1499 O O . ARG A 1 200 ? -42.839 1.992 25.333 1.00 54.41 200 ARG A O 1
ATOM 1506 N N . LEU A 1 201 ? -42.675 0.113 24.102 1.00 45.84 201 LEU A N 1
ATOM 1507 C CA . LEU A 1 201 ? -44.066 0.042 23.624 1.00 45.84 201 LEU A CA 1
ATOM 1508 C C . LEU A 1 201 ? -44.764 -1.169 24.247 1.00 45.84 201 LEU A C 1
ATOM 1510 O O . LEU A 1 201 ? -45.978 -1.053 24.512 1.00 45.84 201 LEU A O 1
#

pLDDT: mean 83.09, std 9.67, range [45.84, 93.94]

Radius of gyration: 19.51 Å; chains: 1; bounding box: 63×33×52 Å

Secondary structure (DSSP, 8-state):
-HHHHTT----HHHHHHHTT--HHHHHHHHHHHHH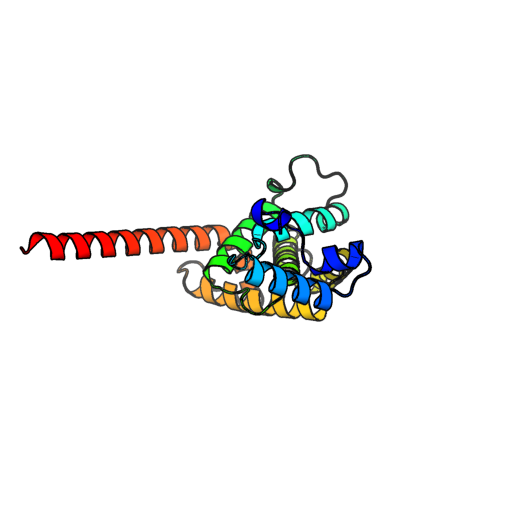HTTPPP-PPPHHHHHHHHHHHHGGGTSTT--S-GGGSHHHHHHHHHHHHHHHTTTTTTS-HHHHHHHHHHHHHHHHH-SS-HHHHHHHHHHHHT--HHHHHHHHHHHHHHHHHHHHTSTT-TT--TTTHHHHHHHTHHHHHHHHHHHHHHHHHHHHHHHHHHHTT-

Foldseek 3Di:
DVCLVVLAQDDLCVVCVVVVHPSVVSVVVVVVVCVVVVHDDRDRQLLNLLLVLCVQQVCVVDVPDDDDSCVDQLSVLLNLLSLLCVVVCVCPPHDSNLLSLLSSLLSVCLVPVPDHSLVSLVVSCVSSVHDSVSNVVSNVSQLVVLLVLLVPPPPSPDDDSRCSNSVSSVCSNVSSVVVVVVVVVVVVVVVVVVVVVVVPD